Protein AF-A0A968LBY6-F1 (afdb_monomer)

Secondary structure (DSSP, 8-state):
-B--EEEEE-SSEEEEEEEEE-TTHHHHTSTT-TT-GGGEEEEEEEEEEEETTEEEEEEEEES---TTSHHHHEEEEEEEEEEETTEEEEEEEEEEEEEEETTTEEEEEEEEEEEEEE---EE-TTS-EEEEEEEEEEEEEEE-S-GGGS-SS-S--EEEEEEEEEEEEEEE---S--PPPPPPPTTS-----------------------PPPP-------------------------------

Foldseek 3Di:
DKDKDFPDDDPFKTKIKIKAFAPVCCVPPDVNDRPAQLRIKMKMWIWGDPDPFKIKIKIWIFNGRPPVPSLVRIWMKIWMWGCDPQKIKIKMKIAQDWDQDVVPGTDRFRIKIKIKIWHDFDDDPPPQKTKIKMKMKMKTKHADPDPVQDDPDDDGRIHIDMAIFMFMDIDHDDDPDDDDPDPDDPPDPDPPPPPPDPDPDDPPPPPPPDDDDDDDDDDDDDDDDDDDDDDDDDDDPGPRPDDPDD

Sequence (246 aa):
MERTFQVVNTRRVRLRLTPQYFLQQSFDENGGDPFDSSLYGLRSQFSATLSPRTSLTAFANFNNLSFGNLDEELRASVRLRQVIGTHLLSTEYSFRDRLFNGSLGFQTVQQSVGAVLTSPVIPLGRTGINLTYQAGINSINAETDRLDLLDTIREDNDVTLTRFQASASLSRAFWLWRGKPLPPPPELGIAVHANTSSAIPTVLRRTHRCHQPVQQRRESKYTNCLCRHSRAGGSFLQALFGLHRL

Solvent-accessible surface area (backbone atoms only — not comparable to full-atom values): 15178 Å² total; per-residue (Å²): 92,75,57,79,42,71,82,38,81,54,99,44,42,35,32,35,42,27,50,33,40,45,71,70,51,36,76,75,73,58,90,57,52,90,79,48,42,64,41,31,25,40,39,39,38,38,38,36,48,84,44,103,49,28,40,41,38,36,40,37,35,27,67,34,59,45,83,90,51,49,86,76,40,46,31,35,39,40,38,41,38,35,55,56,94,75,26,41,39,38,34,40,38,34,31,54,41,75,46,75,39,99,88,74,46,73,42,79,27,54,34,38,42,35,41,36,42,35,54,49,84,42,70,52,80,90,72,66,36,32,38,38,42,38,40,35,41,37,39,40,34,27,75,55,93,55,67,90,77,48,69,98,78,70,94,71,56,67,40,77,51,75,45,61,50,52,46,67,47,80,45,65,88,76,86,90,77,78,82,79,78,77,76,80,64,94,84,60,95,66,84,73,77,80,75,86,63,86,74,71,85,74,81,80,76,79,79,77,80,80,78,81,80,80,90,80,93,82,88,85,83,88,81,90,80,86,81,85,77,88,80,86,83,81,86,82,72,73,62,81,64,74,82,82,76,130

pLDDT: mean 72.19, std 25.09, range [23.98, 98.19]

Radius of gyration: 27.82 Å; Cα contacts (8 Å, |Δi|>4): 393; chains: 1; bounding box: 93×64×64 Å

Nearest PDB structures (foldseek):
  9etm-assembly1_B  TM=3.740E-01  e=1.071E+00  Drosophila melanogaster
  8ae1-assembly1_A  TM=3.185E-01  e=5.883E+00  Deinococcus radiodurans
  8agd-assembly1_C  TM=3.490E-01  e=7.280E+00  Deinococcus radiodurans R1 = ATCC 13939 = DSM 20539

Mean predicted aligned error: 16.42 Å

Structure (mmCIF, N/CA/C/O backbone):
data_AF-A0A968LBY6-F1
#
_entry.id   AF-A0A968LBY6-F1
#
loop_
_atom_site.group_PDB
_atom_site.id
_atom_site.type_symbol
_atom_site.label_atom_id
_atom_site.label_alt_id
_atom_site.label_comp_id
_atom_site.label_asym_id
_atom_site.label_entity_id
_atom_site.label_seq_id
_atom_site.pdbx_PDB_ins_code
_atom_site.Cartn_x
_atom_site.Cartn_y
_atom_site.Cartn_z
_atom_site.occupancy
_atom_site.B_iso_or_equiv
_atom_site.auth_seq_id
_atom_site.auth_comp_id
_atom_site.auth_asym_id
_atom_site.auth_atom_id
_atom_site.pdbx_PDB_model_num
ATOM 1 N N . MET A 1 1 ? 1.483 3.471 -27.350 1.00 71.00 1 MET A N 1
ATOM 2 C CA . MET A 1 1 ? 0.375 2.481 -27.389 1.00 71.00 1 MET A CA 1
ATOM 3 C C . MET A 1 1 ? 0.607 1.434 -26.313 1.00 71.00 1 MET A C 1
ATOM 5 O O . MET A 1 1 ? 1.761 1.180 -25.998 1.00 71.00 1 MET A O 1
ATOM 9 N N . GLU A 1 2 ? -0.447 0.843 -25.746 1.00 79.31 2 GLU A N 1
ATOM 10 C CA . GLU A 1 2 ? -0.325 -0.173 -24.690 1.00 79.31 2 GLU A CA 1
ATOM 11 C C . GLU A 1 2 ? -1.324 -1.310 -24.914 1.00 79.31 2 GLU A C 1
ATOM 13 O O . GLU A 1 2 ? -2.478 -1.063 -25.272 1.00 79.31 2 GLU A O 1
ATOM 18 N N . ARG A 1 3 ? -0.911 -2.555 -24.657 1.00 84.31 3 ARG A N 1
ATOM 19 C CA . ARG A 1 3 ? -1.821 -3.709 -24.606 1.00 84.31 3 ARG A CA 1
ATOM 20 C C . ARG A 1 3 ? -1.511 -4.554 -23.383 1.00 84.31 3 ARG A C 1
ATOM 22 O O . ARG A 1 3 ? -0.394 -5.025 -23.220 1.00 84.31 3 ARG A O 1
ATOM 29 N N . THR A 1 4 ? -2.502 -4.776 -22.526 1.00 85.50 4 THR A N 1
ATOM 30 C CA . THR A 1 4 ? -2.330 -5.623 -21.340 1.00 85.50 4 THR A CA 1
ATOM 31 C C . THR A 1 4 ? -2.605 -7.088 -21.665 1.00 85.50 4 THR A C 1
ATOM 33 O O . THR A 1 4 ? -3.685 -7.446 -22.133 1.00 85.50 4 THR A O 1
ATOM 36 N N . PHE A 1 5 ? -1.651 -7.946 -21.330 1.00 85.56 5 PHE A N 1
ATOM 37 C CA . PHE A 1 5 ? -1.720 -9.398 -21.401 1.00 85.56 5 PHE A CA 1
ATOM 38 C C . PHE A 1 5 ? -1.897 -9.977 -19.997 1.00 85.56 5 PHE A C 1
ATOM 40 O O . PHE A 1 5 ? -1.191 -9.605 -19.059 1.00 85.56 5 PHE A O 1
ATOM 47 N N . GLN A 1 6 ? -2.845 -10.898 -19.837 1.00 85.94 6 GLN A N 1
ATOM 48 C CA . GLN A 1 6 ? -3.011 -11.666 -18.603 1.00 85.94 6 GLN A CA 1
ATOM 49 C C . GLN A 1 6 ? -2.278 -12.995 -18.766 1.00 85.94 6 GLN A C 1
ATOM 51 O O . GLN A 1 6 ? -2.846 -13.949 -19.284 1.00 85.94 6 GLN A O 1
ATOM 56 N N . VAL A 1 7 ? -1.008 -13.038 -18.363 1.00 86.00 7 VAL A N 1
ATOM 57 C CA . VAL A 1 7 ? -0.160 -14.232 -18.525 1.00 86.00 7 VAL A CA 1
ATOM 58 C C . VAL A 1 7 ? -0.622 -15.349 -17.595 1.00 86.00 7 VAL A C 1
ATOM 60 O O . VAL A 1 7 ? -0.723 -16.503 -17.994 1.00 86.00 7 VAL A O 1
ATOM 63 N N . VAL A 1 8 ? -0.956 -14.990 -16.353 1.00 88.31 8 VAL A N 1
ATOM 64 C CA . VAL A 1 8 ? -1.517 -15.914 -15.366 1.00 88.31 8 VAL A CA 1
ATOM 65 C C . VAL A 1 8 ? -2.802 -15.311 -14.831 1.00 88.31 8 VAL A C 1
ATOM 67 O O . VAL A 1 8 ? -2.818 -14.168 -14.371 1.00 88.31 8 VAL A O 1
ATOM 70 N N . ASN A 1 9 ? -3.887 -16.077 -14.861 1.00 90.19 9 ASN A N 1
ATOM 71 C CA . ASN A 1 9 ? -5.162 -15.662 -14.289 1.00 90.19 9 ASN A CA 1
ATOM 72 C C . ASN A 1 9 ? -5.859 -16.852 -13.628 1.00 90.19 9 ASN A C 1
ATOM 74 O O . ASN A 1 9 ? -6.707 -17.516 -14.216 1.00 90.19 9 ASN A O 1
ATOM 78 N N . THR A 1 10 ? -5.475 -17.123 -12.387 1.00 91.56 10 THR A N 1
ATOM 79 C CA . THR A 1 10 ? -6.114 -18.130 -11.533 1.00 91.56 10 THR A CA 1
ATOM 80 C C . THR A 1 10 ? -6.877 -17.443 -10.398 1.00 91.56 10 THR A C 1
ATOM 82 O O . THR A 1 10 ? -6.774 -16.232 -10.200 1.00 91.56 10 THR A O 1
ATOM 85 N N . ARG A 1 11 ? -7.636 -18.210 -9.603 1.00 88.31 11 ARG A N 1
ATOM 86 C CA . ARG A 1 11 ? -8.356 -17.664 -8.435 1.00 88.31 11 ARG A CA 1
ATOM 87 C C . ARG A 1 11 ? -7.426 -17.072 -7.371 1.00 88.31 11 ARG A C 1
ATOM 89 O O . ARG A 1 11 ? -7.847 -16.176 -6.652 1.00 88.31 11 ARG A O 1
ATOM 96 N N . ARG A 1 12 ? -6.201 -17.593 -7.243 1.00 93.12 12 ARG A N 1
ATOM 97 C CA . ARG A 1 12 ? -5.242 -17.172 -6.209 1.00 93.12 12 ARG A CA 1
ATOM 98 C C . ARG A 1 12 ? -4.112 -16.315 -6.747 1.00 93.12 12 ARG A C 1
ATOM 100 O O . ARG A 1 12 ? -3.599 -15.516 -5.987 1.00 93.12 12 ARG A O 1
ATOM 107 N N . VAL A 1 13 ? -3.712 -16.472 -8.004 1.00 96.00 13 VAL A N 1
ATOM 108 C CA . VAL A 1 13 ? -2.557 -15.774 -8.583 1.00 96.00 13 VAL A CA 1
ATOM 109 C C . VAL A 1 13 ? -2.950 -15.126 -9.898 1.00 96.00 13 VAL A C 1
ATOM 111 O O . VAL A 1 13 ? -3.540 -15.773 -10.767 1.00 96.00 13 VAL A O 1
ATOM 114 N N . ARG A 1 14 ? -2.584 -13.857 -10.054 1.00 95.94 14 ARG A N 1
ATOM 115 C CA . ARG A 1 14 ? -2.783 -13.075 -11.266 1.00 95.94 14 ARG A CA 1
ATOM 116 C C . ARG A 1 14 ? -1.499 -12.340 -11.628 1.00 95.94 14 ARG A C 1
ATOM 118 O O . ARG A 1 14 ? -0.957 -11.612 -10.804 1.00 95.94 14 ARG A O 1
ATOM 125 N N . LEU A 1 15 ? -1.067 -12.491 -12.874 1.00 95.50 15 LEU A N 1
ATOM 126 C CA . LEU A 1 15 ? 0.050 -11.764 -13.466 1.00 95.50 15 LEU A CA 1
ATOM 127 C C . LEU A 1 15 ? -0.433 -11.052 -14.727 1.00 95.50 15 LEU A C 1
ATOM 129 O O . LEU A 1 15 ? -1.009 -11.671 -15.626 1.00 95.50 15 LEU A O 1
ATOM 133 N N . ARG A 1 16 ? -0.197 -9.745 -14.784 1.00 94.75 16 ARG A N 1
ATOM 134 C CA . ARG A 1 16 ? -0.500 -8.885 -15.925 1.00 94.75 16 ARG A CA 1
ATOM 135 C C . ARG A 1 16 ? 0.778 -8.236 -16.415 1.00 94.75 16 ARG A C 1
ATOM 137 O O . ARG A 1 16 ? 1.491 -7.639 -15.617 1.00 94.75 16 ARG A O 1
ATOM 144 N N . LEU A 1 17 ? 1.022 -8.313 -17.714 1.00 93.69 17 LEU A N 1
ATOM 145 C CA . LEU A 1 17 ? 2.118 -7.627 -18.385 1.00 93.69 17 LEU A CA 1
ATOM 146 C C . LEU A 1 17 ? 1.527 -6.657 -19.394 1.00 93.69 17 LEU A C 1
ATOM 148 O O . LEU A 1 17 ? 0.625 -7.014 -20.141 1.00 93.69 17 LEU A O 1
ATOM 152 N N . THR A 1 18 ? 1.993 -5.421 -19.400 1.00 93.50 18 THR A N 1
ATOM 153 C CA . THR A 1 18 ? 1.547 -4.381 -20.325 1.00 93.50 18 THR A CA 1
ATOM 154 C C . THR A 1 18 ? 2.779 -3.755 -20.956 1.00 93.50 18 THR A C 1
ATOM 156 O O . THR A 1 18 ? 3.361 -2.853 -20.355 1.00 93.50 18 THR A O 1
ATOM 159 N N . PRO A 1 19 ? 3.207 -4.244 -22.128 1.00 90.00 19 PRO A N 1
ATOM 160 C CA . PRO A 1 19 ? 4.183 -3.548 -22.946 1.00 90.00 19 PRO A CA 1
ATOM 161 C C . PRO A 1 19 ? 3.652 -2.169 -23.340 1.00 90.00 19 PRO A C 1
ATOM 163 O O . PRO A 1 19 ? 2.457 -2.008 -23.625 1.00 90.00 19 PRO A O 1
ATOM 166 N N . GLN A 1 20 ? 4.546 -1.192 -23.346 1.00 87.25 20 GLN A N 1
ATOM 167 C CA . GLN A 1 20 ? 4.288 0.196 -23.695 1.00 87.25 20 GLN A CA 1
ATOM 168 C C . GLN A 1 20 ? 5.245 0.601 -24.816 1.00 87.25 20 GLN A C 1
ATOM 170 O O . GLN A 1 20 ? 6.391 0.164 -24.843 1.00 87.25 20 GLN A O 1
ATOM 175 N N . TYR A 1 21 ? 4.761 1.422 -25.742 1.00 84.25 21 TYR A N 1
ATOM 176 C CA . TYR A 1 21 ? 5.578 2.014 -26.802 1.00 84.25 21 TYR A CA 1
ATOM 177 C C . TYR A 1 21 ? 5.371 3.529 -26.832 1.00 84.25 21 TYR A C 1
ATOM 179 O O . TYR A 1 21 ? 4.222 3.990 -26.971 1.00 84.25 21 TYR A O 1
ATOM 187 N N . PHE A 1 22 ? 6.461 4.282 -26.690 1.00 81.06 22 PHE A N 1
ATOM 188 C CA . PHE A 1 22 ? 6.478 5.737 -26.548 1.00 81.06 22 PHE A CA 1
ATOM 189 C C . PHE A 1 22 ? 6.668 6.429 -27.905 1.00 81.06 22 PHE A C 1
ATOM 191 O O . PHE A 1 22 ? 7.748 6.878 -28.265 1.00 81.06 22 PHE A O 1
ATOM 198 N N . LEU A 1 23 ? 5.566 6.566 -28.651 1.00 73.31 23 LEU A N 1
ATOM 199 C CA . LEU A 1 23 ? 5.545 7.211 -29.976 1.00 73.31 23 LEU A CA 1
ATOM 200 C C . LEU A 1 23 ? 6.079 8.651 -29.986 1.00 73.31 23 LEU A C 1
ATOM 202 O O . LEU A 1 23 ? 6.543 9.112 -31.015 1.00 73.31 23 LEU A O 1
ATOM 206 N N . GLN A 1 24 ? 5.963 9.388 -28.883 1.00 66.75 24 GLN A N 1
ATOM 207 C CA . GLN A 1 24 ? 6.387 10.789 -28.844 1.00 66.75 24 GLN A CA 1
ATOM 208 C C . GLN A 1 24 ? 7.918 10.918 -28.797 1.00 66.75 24 GLN A C 1
ATOM 210 O O . GLN A 1 24 ? 8.476 11.779 -29.462 1.00 66.75 24 GLN A O 1
ATOM 215 N N . GLN A 1 25 ? 8.601 10.002 -28.105 1.00 63.31 25 GLN A N 1
ATOM 216 C CA . GLN A 1 25 ? 10.066 9.984 -28.020 1.00 63.31 25 GLN A CA 1
ATOM 217 C C . GLN A 1 25 ? 10.729 9.549 -29.336 1.00 63.31 25 GLN A C 1
ATOM 219 O O . GLN A 1 25 ? 11.838 9.983 -29.637 1.00 63.31 25 GLN A O 1
ATOM 224 N N . SER A 1 26 ? 10.038 8.757 -30.169 1.00 59.81 26 SER A N 1
ATOM 225 C CA . SER A 1 26 ? 10.595 8.285 -31.445 1.00 59.81 26 SER A CA 1
ATOM 226 C C . SER A 1 26 ? 10.786 9.387 -32.489 1.00 59.81 26 SER A C 1
ATOM 228 O O . SER A 1 26 ? 11.560 9.196 -33.422 1.00 59.81 26 SER A O 1
ATOM 230 N N . PHE A 1 27 ? 10.086 10.520 -32.361 1.00 64.31 27 PHE A N 1
ATOM 231 C CA . PHE A 1 27 ? 10.207 11.641 -33.302 1.00 64.31 27 PHE A CA 1
ATOM 232 C C . PHE A 1 27 ? 11.165 12.739 -32.821 1.00 64.31 27 PHE A C 1
ATOM 234 O O . PHE A 1 27 ? 11.739 13.422 -33.666 1.00 64.31 27 PHE A O 1
ATOM 241 N N . ASP A 1 28 ? 11.362 12.877 -31.505 1.00 62.25 28 ASP A N 1
ATOM 242 C CA . ASP A 1 28 ? 12.061 14.027 -30.920 1.00 62.25 28 ASP A CA 1
ATOM 243 C C . ASP A 1 28 ? 13.506 13.721 -30.456 1.00 62.25 28 ASP A C 1
ATOM 245 O O . ASP A 1 28 ? 14.351 14.610 -30.544 1.00 62.25 28 ASP A O 1
ATOM 249 N N . GLU A 1 29 ? 13.830 12.499 -29.992 1.00 59.22 29 GLU A N 1
ATOM 250 C CA . GLU A 1 29 ? 15.082 12.252 -29.234 1.00 59.22 29 GLU A CA 1
ATOM 251 C C . GLU A 1 29 ? 16.091 11.282 -29.898 1.00 59.22 29 GLU A C 1
ATOM 253 O O . GLU A 1 29 ? 17.293 11.476 -29.737 1.00 59.22 29 GLU A O 1
ATOM 258 N N . ASN A 1 30 ? 15.657 10.310 -30.720 1.00 57.38 30 ASN A N 1
ATOM 259 C CA . ASN A 1 30 ? 16.528 9.208 -31.202 1.00 57.38 30 ASN A CA 1
ATOM 260 C C . ASN A 1 30 ? 16.720 9.132 -32.730 1.00 57.38 30 ASN A C 1
ATOM 262 O O . ASN A 1 30 ? 16.944 8.060 -33.292 1.00 57.38 30 ASN A O 1
ATOM 266 N N . GLY A 1 31 ? 16.576 10.249 -33.446 1.00 59.91 31 GLY A N 1
ATOM 267 C CA . GLY A 1 31 ? 16.831 10.290 -34.895 1.00 59.91 31 GLY A CA 1
ATOM 268 C C . GLY A 1 31 ? 15.902 9.411 -35.750 1.00 59.91 31 GLY A C 1
ATOM 269 O O . GLY A 1 31 ? 16.186 9.195 -36.927 1.00 59.91 31 GLY A O 1
ATOM 270 N N . GLY A 1 32 ? 14.792 8.924 -35.183 1.00 62.91 32 GLY A N 1
ATOM 271 C CA . GLY A 1 32 ? 13.784 8.138 -35.891 1.00 62.91 32 GLY A CA 1
ATOM 272 C C . GLY A 1 32 ? 14.028 6.628 -35.956 1.00 62.91 32 GLY A C 1
ATOM 273 O O . GLY A 1 32 ? 13.350 5.982 -36.751 1.00 62.91 32 GLY A O 1
ATOM 274 N N . ASP A 1 33 ? 14.944 6.050 -35.164 1.00 70.50 33 ASP A N 1
ATOM 275 C CA . ASP A 1 33 ? 15.102 4.587 -35.091 1.00 70.50 33 ASP A CA 1
ATOM 276 C C . ASP A 1 33 ? 13.934 3.942 -34.310 1.00 70.50 33 ASP A C 1
ATOM 278 O O . ASP A 1 33 ? 13.824 4.134 -33.097 1.00 70.50 33 ASP A O 1
ATOM 282 N N . PRO A 1 34 ? 13.044 3.162 -34.958 1.00 68.44 34 PRO A N 1
ATOM 283 C CA . PRO A 1 34 ? 11.911 2.524 -34.287 1.00 68.44 34 PRO A CA 1
ATOM 284 C C . PRO A 1 34 ? 12.308 1.318 -33.414 1.00 68.44 34 PRO A C 1
ATOM 286 O O . PRO A 1 34 ? 11.451 0.754 -32.722 1.00 68.44 34 PRO A O 1
ATOM 289 N N . PHE A 1 35 ? 13.568 0.876 -33.456 1.00 74.38 35 PHE A N 1
ATOM 290 C CA . PHE A 1 35 ? 14.063 -0.283 -32.706 1.00 74.38 35 PHE A CA 1
ATOM 291 C C . PHE A 1 35 ? 14.857 0.083 -31.452 1.00 74.38 35 PHE A C 1
ATOM 293 O O . PHE A 1 35 ? 15.296 -0.817 -30.735 1.00 74.38 35 PHE A O 1
ATOM 300 N N . ASP A 1 36 ? 14.992 1.372 -31.148 1.00 77.06 36 ASP A N 1
ATOM 301 C CA . ASP A 1 36 ? 15.660 1.828 -29.936 1.00 77.06 36 ASP A CA 1
ATOM 302 C C . ASP A 1 36 ? 14.928 1.317 -28.678 1.00 77.06 36 ASP A C 1
ATOM 304 O O . ASP A 1 36 ? 13.717 1.496 -28.511 1.00 77.06 36 ASP A O 1
ATOM 308 N N . SER A 1 37 ? 15.668 0.659 -27.780 1.00 76.38 37 SER A N 1
ATOM 309 C CA . SER A 1 37 ? 15.147 0.077 -26.538 1.00 76.38 37 SER A CA 1
ATOM 310 C C . SER A 1 37 ? 14.582 1.126 -25.577 1.00 76.38 37 SER A C 1
ATOM 312 O O . SER A 1 37 ? 13.729 0.797 -24.745 1.00 76.38 37 SER A O 1
ATOM 314 N N . SER A 1 38 ? 14.998 2.387 -25.715 1.00 76.00 38 SER A N 1
ATOM 315 C CA . SER A 1 38 ? 14.468 3.510 -24.944 1.00 76.00 38 SER A CA 1
ATOM 316 C C . SER A 1 38 ? 13.000 3.822 -25.260 1.00 76.00 38 SER A C 1
ATOM 318 O O . SER A 1 38 ? 12.286 4.348 -24.410 1.00 76.00 38 SER A O 1
ATOM 320 N N . LEU A 1 39 ? 12.509 3.415 -26.439 1.00 78.75 39 LEU A N 1
ATOM 321 C CA . LEU A 1 39 ? 11.125 3.623 -26.883 1.00 78.75 39 LEU A CA 1
ATOM 322 C C . LEU A 1 39 ? 10.137 2.600 -26.311 1.00 78.75 39 LEU A C 1
ATOM 324 O O . LEU A 1 39 ? 8.918 2.753 -26.469 1.00 78.75 39 LEU A O 1
ATOM 328 N N . TYR A 1 40 ? 10.639 1.551 -25.660 1.00 85.44 40 TYR A N 1
ATOM 329 C CA . TYR A 1 40 ? 9.836 0.461 -25.123 1.00 85.44 40 TYR A CA 1
ATOM 330 C C . TYR A 1 40 ? 9.800 0.513 -23.600 1.00 85.44 40 TYR A C 1
ATOM 332 O O . TYR A 1 40 ? 10.829 0.551 -22.937 1.00 85.44 40 TYR A O 1
ATOM 340 N N . GLY A 1 41 ? 8.597 0.442 -23.041 1.00 88.00 41 GLY A N 1
ATOM 341 C CA . GLY A 1 41 ? 8.362 0.303 -21.608 1.00 88.00 41 GLY A CA 1
ATOM 342 C C . GLY A 1 41 ? 7.650 -1.002 -21.276 1.00 88.00 41 GLY A C 1
ATOM 343 O O . GLY A 1 41 ? 7.036 -1.652 -22.130 1.00 88.00 41 GLY A O 1
ATOM 344 N N . LEU A 1 42 ? 7.683 -1.387 -20.005 1.00 90.56 42 LEU A N 1
ATOM 345 C CA . LEU A 1 42 ? 6.978 -2.566 -19.517 1.00 90.56 42 LEU A CA 1
ATOM 346 C C . LEU A 1 42 ? 6.384 -2.310 -18.139 1.00 90.56 42 LEU A C 1
ATOM 348 O O . LEU A 1 42 ? 7.098 -2.142 -17.155 1.00 90.56 42 LEU A O 1
ATOM 352 N N . ARG A 1 43 ? 5.059 -2.418 -18.039 1.00 92.56 43 ARG A N 1
ATOM 353 C CA . ARG A 1 43 ? 4.357 -2.443 -16.755 1.00 92.56 43 ARG A CA 1
ATOM 354 C C . ARG A 1 43 ? 3.928 -3.858 -16.407 1.00 92.56 43 ARG A C 1
ATOM 356 O O . ARG A 1 43 ? 3.123 -4.468 -17.110 1.00 92.56 43 ARG A O 1
ATOM 363 N N . SER A 1 44 ? 4.404 -4.360 -15.280 1.00 94.25 44 SER A N 1
ATOM 364 C CA . SER A 1 44 ? 4.000 -5.635 -14.704 1.00 94.25 44 SER A CA 1
ATOM 365 C C . SER A 1 44 ? 3.201 -5.425 -13.419 1.00 94.25 44 SER A C 1
ATOM 367 O O . SER A 1 44 ? 3.478 -4.540 -12.608 1.00 94.25 44 SER A O 1
ATOM 369 N N . GLN A 1 45 ? 2.173 -6.244 -13.241 1.00 96.38 45 GLN A N 1
ATOM 370 C CA . GLN A 1 45 ? 1.394 -6.310 -12.015 1.00 96.38 45 GLN A CA 1
ATOM 371 C C . GLN A 1 45 ? 1.213 -7.770 -11.626 1.00 96.38 45 GLN A C 1
ATOM 373 O O . GLN A 1 45 ? 0.651 -8.565 -12.382 1.00 96.38 45 GLN A O 1
ATOM 378 N N . PHE A 1 46 ? 1.618 -8.093 -10.408 1.00 97.31 46 PHE A N 1
ATOM 379 C CA . PHE A 1 46 ? 1.455 -9.395 -9.793 1.00 97.31 46 PHE A CA 1
ATOM 380 C C . PHE A 1 46 ? 0.530 -9.285 -8.581 1.00 97.31 46 PHE A C 1
ATOM 382 O O . PHE A 1 46 ? 0.576 -8.331 -7.806 1.00 97.31 46 PHE A O 1
ATOM 389 N N . SER A 1 47 ? -0.366 -10.246 -8.408 1.00 96.88 47 SER A N 1
ATOM 390 C CA . SER A 1 47 ? -1.262 -10.313 -7.255 1.00 96.88 47 SER A CA 1
ATOM 391 C C . SER A 1 47 ? -1.456 -11.762 -6.852 1.00 96.88 47 SER A C 1
ATOM 393 O O . SER A 1 47 ? -1.790 -12.596 -7.692 1.00 96.88 47 SER A O 1
ATOM 395 N N . ALA A 1 48 ? -1.270 -12.059 -5.570 1.00 97.38 48 ALA A N 1
ATOM 396 C CA . ALA A 1 48 ? -1.390 -13.399 -5.027 1.00 97.38 48 ALA A CA 1
ATOM 397 C C . ALA A 1 48 ? -2.157 -13.409 -3.698 1.00 97.38 48 ALA A C 1
ATOM 399 O O . ALA A 1 48 ? -1.864 -12.644 -2.784 1.00 97.38 48 ALA A O 1
ATOM 400 N N . THR A 1 49 ? -3.113 -14.319 -3.558 1.00 97.12 49 THR A N 1
ATOM 401 C CA . THR A 1 49 ? -3.746 -14.691 -2.291 1.00 97.12 49 THR A CA 1
ATOM 402 C C . THR A 1 49 ? -3.048 -15.944 -1.776 1.00 97.12 49 THR A C 1
ATOM 404 O O . THR A 1 49 ? -3.386 -17.062 -2.169 1.00 97.12 49 THR A O 1
ATOM 407 N N . LEU A 1 50 ? -2.040 -15.742 -0.925 1.00 95.62 50 LEU A N 1
ATOM 408 C CA . LEU A 1 50 ? -1.212 -16.811 -0.358 1.00 95.62 50 LEU A CA 1
ATOM 409 C C . LEU A 1 50 ? -2.012 -17.658 0.643 1.00 95.62 50 LEU A C 1
ATOM 411 O O . LEU A 1 50 ? -1.856 -18.873 0.710 1.00 95.62 50 LEU A O 1
ATOM 415 N N . SER A 1 51 ? -2.915 -17.016 1.391 1.00 95.12 51 SER A N 1
ATOM 416 C CA . SER A 1 51 ? -3.859 -17.660 2.308 1.00 95.12 51 SER A CA 1
ATOM 417 C C . SER A 1 51 ? -5.158 -16.840 2.387 1.00 95.12 51 SER A C 1
ATOM 419 O O . SER A 1 51 ? -5.169 -15.688 1.953 1.00 95.12 51 SER A O 1
ATOM 421 N N . PRO A 1 52 ? -6.250 -17.348 2.993 1.00 95.00 52 PRO A N 1
ATOM 422 C CA . PRO A 1 52 ? -7.456 -16.546 3.240 1.00 95.00 52 PRO A CA 1
ATOM 423 C C . PRO A 1 52 ? -7.209 -15.276 4.070 1.00 95.00 52 PRO A C 1
ATOM 425 O O . PRO A 1 52 ? -8.040 -14.375 4.082 1.00 95.00 52 PRO A O 1
ATOM 428 N N . ARG A 1 53 ? -6.076 -15.215 4.781 1.00 96.62 53 ARG A N 1
ATOM 429 C CA . ARG A 1 53 ? -5.670 -14.099 5.639 1.00 96.62 53 ARG A CA 1
ATOM 430 C C . ARG A 1 53 ? -4.483 -13.317 5.086 1.00 96.62 53 ARG A C 1
ATOM 432 O O . ARG A 1 53 ? -4.116 -12.327 5.705 1.00 96.62 53 ARG A O 1
ATOM 439 N N . THR A 1 54 ? -3.891 -13.732 3.964 1.00 97.69 54 THR A N 1
ATOM 440 C CA . THR A 1 54 ? -2.645 -13.156 3.444 1.00 97.69 54 THR A CA 1
ATOM 441 C C . THR A 1 54 ? -2.741 -12.897 1.947 1.00 97.69 54 THR A C 1
ATOM 443 O O . THR A 1 54 ? -2.936 -13.822 1.155 1.00 97.69 54 THR A O 1
ATOM 446 N N . SER A 1 55 ? -2.529 -11.647 1.551 1.00 97.69 55 SER A N 1
ATOM 447 C CA . SER A 1 55 ? -2.473 -11.225 0.153 1.00 97.69 55 SER A CA 1
ATOM 448 C C . SER A 1 55 ? -1.212 -10.422 -0.130 1.00 97.69 55 SER A C 1
ATOM 450 O O . SER A 1 55 ? -0.859 -9.537 0.645 1.00 97.69 55 SER A O 1
ATOM 452 N N . LEU A 1 56 ? -0.594 -10.684 -1.272 1.00 98.00 56 LEU A N 1
ATOM 453 C CA . LEU A 1 56 ? 0.571 -9.991 -1.799 1.00 98.00 56 LEU A CA 1
ATOM 454 C C . LEU A 1 56 ? 0.184 -9.312 -3.114 1.00 98.00 56 LEU A C 1
ATOM 456 O O . LEU A 1 56 ? -0.500 -9.898 -3.951 1.00 98.00 56 LEU A O 1
ATOM 460 N N . THR A 1 57 ? 0.602 -8.072 -3.309 1.00 97.50 57 THR A N 1
ATOM 461 C CA . THR A 1 57 ? 0.488 -7.358 -4.583 1.00 97.50 57 THR A CA 1
ATOM 462 C C . THR A 1 57 ? 1.830 -6.727 -4.889 1.00 97.50 57 THR A C 1
ATOM 464 O O . THR A 1 57 ? 2.409 -6.099 -4.014 1.00 97.50 57 THR A O 1
ATOM 467 N N . ALA A 1 58 ? 2.315 -6.887 -6.110 1.00 96.62 58 ALA A N 1
ATOM 468 C CA . ALA A 1 58 ? 3.533 -6.250 -6.571 1.00 96.62 58 ALA A CA 1
ATOM 469 C C . ALA A 1 58 ? 3.289 -5.556 -7.910 1.00 96.62 58 ALA A C 1
ATOM 471 O O . ALA A 1 58 ? 2.491 -6.014 -8.733 1.00 96.62 58 ALA A O 1
ATOM 472 N N . PHE A 1 59 ? 3.984 -4.451 -8.113 1.00 94.81 59 PHE A N 1
ATOM 473 C CA . PHE A 1 59 ? 4.000 -3.675 -9.335 1.00 94.81 59 PHE A CA 1
ATOM 474 C C . PHE A 1 59 ? 5.450 -3.397 -9.693 1.00 94.81 59 PHE A C 1
ATOM 476 O O . PHE A 1 59 ? 6.243 -3.058 -8.820 1.00 94.81 59 PHE A O 1
ATOM 483 N N . ALA A 1 60 ? 5.781 -3.509 -10.970 1.00 92.56 60 ALA A N 1
ATOM 484 C CA . ALA A 1 60 ? 7.036 -3.001 -11.500 1.00 92.56 60 ALA A CA 1
ATOM 485 C C . ALA A 1 60 ? 6.762 -2.313 -12.832 1.00 92.56 60 ALA A C 1
ATOM 487 O O . ALA A 1 60 ? 5.978 -2.807 -13.643 1.00 92.56 60 ALA A O 1
ATOM 488 N N . ASN A 1 61 ? 7.375 -1.161 -13.035 1.00 90.19 61 ASN A N 1
ATOM 489 C CA . ASN A 1 61 ? 7.229 -0.339 -14.215 1.00 90.19 61 ASN A CA 1
ATOM 490 C C . ASN A 1 61 ? 8.614 0.065 -14.706 1.00 90.19 61 ASN A C 1
ATOM 492 O O . ASN A 1 61 ? 9.310 0.818 -14.030 1.00 90.19 61 ASN A O 1
ATOM 496 N N . PHE A 1 62 ? 8.972 -0.440 -15.875 1.00 87.56 62 PHE A N 1
ATOM 497 C CA . PHE A 1 62 ? 10.176 -0.089 -16.605 1.00 87.56 62 PHE A CA 1
ATOM 498 C C . PHE A 1 62 ? 9.789 0.994 -17.606 1.00 87.56 62 PHE A C 1
ATOM 500 O O . PHE A 1 62 ? 8.989 0.733 -18.508 1.00 87.56 62 PHE A O 1
ATOM 507 N N . ASN A 1 63 ? 10.289 2.215 -17.410 1.00 81.06 63 ASN A N 1
ATOM 508 C CA . ASN A 1 63 ? 9.994 3.321 -18.329 1.00 81.06 63 ASN A CA 1
ATOM 509 C C . ASN A 1 63 ? 10.847 3.267 -19.602 1.00 81.06 63 ASN A C 1
ATOM 511 O O . ASN A 1 63 ? 10.522 3.960 -20.555 1.00 81.06 63 ASN A O 1
ATOM 515 N N . ASN A 1 64 ? 11.898 2.448 -19.616 1.00 77.25 64 ASN A N 1
ATOM 516 C CA . ASN A 1 64 ? 12.675 2.110 -20.796 1.00 77.25 64 ASN A CA 1
ATOM 517 C C . ASN A 1 64 ? 13.180 0.650 -20.657 1.00 77.25 64 ASN A C 1
ATOM 519 O O . ASN A 1 64 ? 13.130 0.091 -19.556 1.00 77.25 64 ASN A O 1
ATOM 523 N N . LEU A 1 65 ? 13.640 0.018 -21.742 1.00 70.31 65 LEU A N 1
ATOM 524 C CA . LEU A 1 65 ? 14.268 -1.315 -21.712 1.00 70.31 65 LEU A CA 1
ATOM 525 C C . LEU A 1 65 ? 15.771 -1.255 -22.035 1.00 70.31 65 LEU A C 1
ATOM 527 O O . LEU A 1 65 ? 16.326 -2.167 -22.654 1.00 70.31 65 LEU A O 1
ATOM 531 N N . SER A 1 66 ? 16.441 -0.183 -21.623 1.00 70.81 66 SER A N 1
ATOM 532 C CA . SER A 1 66 ? 17.890 -0.064 -21.715 1.00 70.81 66 SER A CA 1
ATOM 533 C C . SER A 1 66 ? 18.537 -0.830 -20.562 1.00 70.81 66 SER A C 1
ATOM 535 O O . SER A 1 66 ? 18.634 -0.358 -19.435 1.00 70.81 66 SER A O 1
ATOM 537 N N . PHE A 1 67 ? 19.004 -2.051 -20.833 1.00 63.91 67 PHE A N 1
ATOM 538 C CA . PHE A 1 67 ? 19.592 -2.921 -19.805 1.00 63.91 67 PHE A CA 1
ATOM 539 C C . PHE A 1 67 ? 20.897 -2.382 -19.179 1.00 63.91 67 PHE A C 1
ATOM 541 O O . PHE A 1 67 ? 21.409 -2.994 -18.246 1.00 63.91 67 PHE A O 1
ATOM 548 N N . GLY A 1 68 ? 21.432 -1.259 -19.678 1.00 61.84 68 GLY A N 1
ATOM 549 C CA . GLY A 1 68 ? 22.614 -0.591 -19.129 1.00 61.84 68 GLY A CA 1
ATOM 550 C C . GLY A 1 68 ? 22.348 0.235 -17.866 1.00 61.84 68 GLY A C 1
ATOM 551 O O . GLY A 1 68 ? 23.258 0.345 -17.054 1.00 61.84 68 GLY A O 1
ATOM 552 N N . ASN A 1 69 ? 21.121 0.745 -17.673 1.00 60.22 69 ASN A N 1
ATOM 553 C CA . ASN A 1 69 ? 20.759 1.678 -16.590 1.00 60.22 69 ASN A CA 1
ATOM 554 C C . ASN A 1 69 ? 19.452 1.286 -15.869 1.00 60.22 69 ASN A C 1
ATOM 556 O O . ASN A 1 69 ? 18.747 2.142 -15.340 1.00 60.22 69 ASN A O 1
ATOM 560 N N . LEU A 1 70 ? 19.133 -0.014 -15.796 1.00 62.47 70 LEU A N 1
ATOM 561 C CA . LEU A 1 70 ? 17.865 -0.516 -15.230 1.00 62.47 70 LEU A CA 1
ATOM 562 C C . LEU A 1 70 ? 17.524 0.060 -13.851 1.00 62.47 70 LEU A C 1
ATOM 564 O O . LEU A 1 70 ? 16.347 0.253 -13.530 1.00 62.47 70 LEU A O 1
ATOM 568 N N . ASP A 1 71 ? 18.550 0.319 -13.045 1.00 59.59 71 ASP A N 1
ATOM 569 C CA . ASP A 1 71 ? 18.423 0.860 -11.696 1.00 59.59 71 ASP A CA 1
ATOM 570 C C . ASP A 1 71 ? 17.829 2.275 -11.700 1.00 59.59 71 ASP A C 1
ATOM 572 O O . ASP A 1 71 ? 17.204 2.683 -10.718 1.00 59.59 71 ASP A O 1
ATOM 576 N N . GLU A 1 72 ? 17.951 3.009 -12.810 1.00 64.31 72 GLU A N 1
ATOM 577 C CA . GLU A 1 72 ? 17.406 4.351 -12.972 1.00 64.31 72 GLU A CA 1
ATOM 578 C C . GLU A 1 72 ? 15.965 4.386 -13.480 1.00 64.31 72 GLU A C 1
ATOM 580 O O . GLU A 1 72 ? 15.187 5.276 -13.109 1.00 64.31 72 GLU A O 1
ATOM 585 N N . GLU A 1 73 ? 15.587 3.400 -14.289 1.00 77.69 73 GLU A N 1
ATOM 586 C CA . GLU A 1 73 ? 14.341 3.416 -15.058 1.00 77.69 73 GLU A CA 1
ATOM 587 C C . GLU A 1 73 ? 13.245 2.510 -14.479 1.00 77.69 73 GLU A C 1
ATOM 589 O O . GLU A 1 73 ? 12.075 2.612 -14.882 1.00 77.69 73 GLU A O 1
ATOM 594 N N . 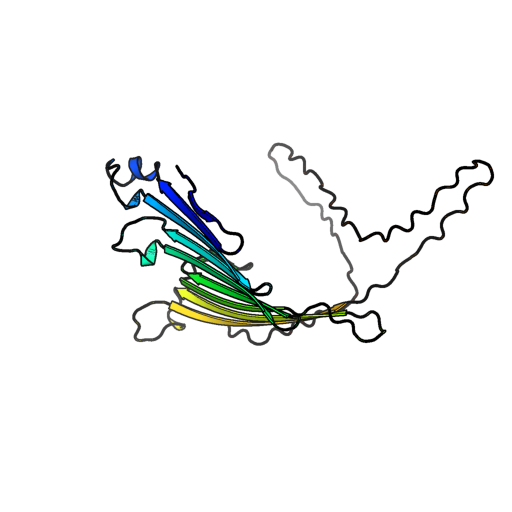LEU A 1 74 ? 13.602 1.669 -13.502 1.00 84.69 74 LEU A N 1
ATOM 595 C CA . LEU A 1 74 ? 12.694 0.809 -12.754 1.00 84.69 74 LEU A CA 1
ATOM 596 C C . LEU A 1 74 ? 12.007 1.568 -11.613 1.00 84.69 74 LEU A C 1
ATOM 598 O O . LEU A 1 74 ? 12.635 2.099 -10.701 1.00 84.69 74 LEU A O 1
ATOM 602 N N . ARG A 1 75 ? 10.674 1.519 -11.600 1.00 88.06 75 ARG A N 1
ATOM 603 C CA . ARG A 1 75 ? 9.860 1.821 -10.416 1.00 88.06 75 ARG A CA 1
ATOM 604 C C . ARG A 1 75 ? 9.144 0.571 -9.959 1.00 88.06 75 ARG A C 1
ATOM 606 O O . ARG A 1 75 ? 8.455 -0.059 -10.761 1.00 88.06 75 ARG A O 1
ATOM 613 N N . ALA A 1 76 ? 9.246 0.231 -8.683 1.00 91.06 76 ALA A N 1
ATOM 614 C CA . ALA A 1 76 ? 8.615 -0.969 -8.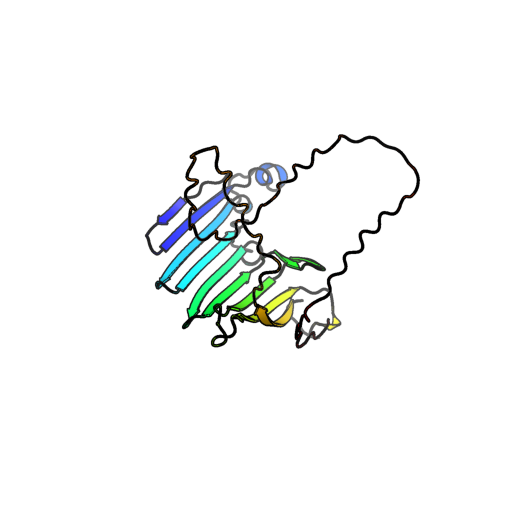151 1.00 91.06 76 ALA A CA 1
ATOM 615 C C . ALA A 1 76 ? 7.929 -0.708 -6.814 1.00 91.06 76 ALA A C 1
ATOM 617 O O . ALA A 1 76 ? 8.378 0.112 -6.019 1.00 91.06 76 ALA A O 1
ATOM 618 N N . SER A 1 77 ? 6.847 -1.433 -6.550 1.00 93.19 77 SER A N 1
ATOM 619 C CA . SER A 1 77 ? 6.222 -1.477 -5.233 1.00 93.19 77 SER A CA 1
ATOM 620 C C . SER A 1 77 ? 5.716 -2.873 -4.910 1.00 93.19 77 SER A C 1
ATOM 622 O O . SER A 1 77 ? 5.197 -3.592 -5.764 1.00 93.19 77 SER A O 1
ATOM 624 N N . VAL A 1 78 ? 5.867 -3.275 -3.656 1.00 96.12 78 VAL A N 1
ATOM 625 C CA . VAL A 1 78 ? 5.424 -4.557 -3.120 1.00 96.12 78 VAL A CA 1
ATOM 626 C C . VAL A 1 78 ? 4.631 -4.284 -1.858 1.00 96.12 78 VAL A C 1
ATOM 628 O O . VAL A 1 78 ? 5.110 -3.639 -0.934 1.00 96.12 78 VAL A O 1
ATOM 631 N N . ARG A 1 79 ? 3.409 -4.801 -1.801 1.00 97.06 79 ARG A N 1
ATOM 632 C CA . ARG A 1 79 ? 2.510 -4.664 -0.663 1.00 97.06 79 ARG A CA 1
ATOM 633 C C . ARG A 1 79 ? 2.044 -6.028 -0.195 1.00 97.06 79 ARG A C 1
ATOM 635 O O . ARG A 1 79 ? 1.405 -6.767 -0.945 1.00 97.06 79 ARG A O 1
ATOM 642 N N . LEU A 1 80 ? 2.293 -6.326 1.070 1.00 98.12 80 LEU A N 1
ATOM 643 C CA . LEU A 1 80 ? 1.810 -7.520 1.747 1.00 98.12 80 LEU A CA 1
ATOM 644 C C . LEU A 1 80 ? 0.778 -7.106 2.799 1.00 98.12 80 LEU A C 1
ATOM 646 O O . LEU A 1 80 ? 0.976 -6.179 3.578 1.00 98.12 80 LEU A O 1
ATOM 650 N N . ARG A 1 81 ? -0.360 -7.793 2.815 1.00 98.00 81 ARG A N 1
ATOM 651 C CA . ARG A 1 81 ? -1.400 -7.632 3.834 1.00 98.00 81 ARG A CA 1
ATOM 652 C C . ARG A 1 81 ? -1.658 -8.973 4.483 1.00 98.00 81 ARG A C 1
ATOM 654 O O . ARG A 1 81 ? -1.924 -9.945 3.778 1.00 98.00 81 ARG A O 1
ATOM 661 N N . GLN A 1 82 ? -1.607 -9.008 5.806 1.00 98.19 82 GLN A N 1
ATOM 662 C CA . GLN A 1 82 ? -1.791 -10.212 6.597 1.00 98.19 82 GLN A CA 1
ATOM 663 C C . GLN A 1 82 ? -2.677 -9.935 7.809 1.00 98.19 82 GLN A C 1
ATOM 665 O O . GLN A 1 82 ? -2.428 -9.007 8.572 1.00 98.19 82 GLN A O 1
ATOM 670 N N . VAL A 1 83 ? -3.688 -10.772 8.026 1.00 98.00 83 VAL A N 1
ATOM 671 C CA . VAL A 1 83 ? -4.466 -10.772 9.269 1.00 98.00 83 VAL A CA 1
ATOM 672 C C . VAL A 1 83 ? -3.773 -11.674 10.290 1.00 98.00 83 VAL A C 1
ATOM 674 O O . VAL A 1 83 ? -3.661 -12.885 10.078 1.00 98.00 83 VAL A O 1
ATOM 677 N N . ILE A 1 84 ? -3.319 -11.091 11.398 1.00 96.44 84 ILE A N 1
ATOM 678 C CA . ILE A 1 84 ? -2.658 -11.776 12.515 1.00 96.44 84 ILE A CA 1
ATOM 679 C C . ILE A 1 84 ? -3.607 -11.733 13.713 1.00 96.44 84 ILE A C 1
ATOM 681 O O . ILE A 1 84 ? -3.883 -10.667 14.260 1.00 96.44 84 ILE A O 1
ATOM 685 N N . GLY A 1 85 ? -4.155 -12.888 14.098 1.00 95.50 85 GLY A N 1
ATOM 686 C CA . GLY A 1 85 ? -5.246 -12.946 15.073 1.00 95.50 85 GLY A CA 1
ATOM 687 C C . GLY A 1 85 ? -6.469 -12.179 14.562 1.00 95.50 85 GLY A C 1
ATOM 688 O O . GLY A 1 85 ? -7.135 -12.631 13.630 1.00 95.50 85 GLY A O 1
ATOM 689 N N . THR A 1 86 ? -6.736 -11.016 15.154 1.00 95.38 86 THR A N 1
ATOM 690 C CA . THR A 1 86 ? -7.810 -10.091 14.750 1.00 95.38 86 THR A CA 1
ATOM 691 C C . THR A 1 86 ? -7.294 -8.788 14.135 1.00 95.38 86 THR A C 1
ATOM 693 O O . THR A 1 86 ? -8.090 -7.928 13.763 1.00 95.38 86 THR A O 1
ATOM 696 N N . HIS A 1 87 ? -5.976 -8.618 14.050 1.00 97.50 87 HIS A N 1
ATOM 697 C CA . HIS A 1 87 ? -5.321 -7.384 13.630 1.00 97.50 87 HIS A CA 1
ATOM 698 C C . HIS A 1 87 ? -4.881 -7.481 12.179 1.00 97.50 87 HIS A C 1
ATOM 700 O O . HIS A 1 87 ? -4.551 -8.560 11.690 1.00 97.50 87 HIS A O 1
ATOM 706 N N . LEU A 1 88 ? -4.849 -6.344 11.492 1.00 98.12 88 LEU A N 1
ATOM 707 C CA . LEU A 1 88 ? -4.352 -6.257 10.126 1.00 98.12 88 LEU A CA 1
ATOM 708 C C . LEU A 1 88 ? -2.933 -5.693 10.141 1.00 98.12 88 LEU A C 1
ATOM 710 O O . LEU A 1 88 ? -2.735 -4.541 10.514 1.00 98.12 88 LEU A O 1
ATOM 714 N N . LEU A 1 89 ? -1.967 -6.489 9.695 1.00 98.06 89 LEU A N 1
ATOM 715 C CA . LEU A 1 89 ? -0.625 -6.036 9.362 1.00 98.06 89 LEU A CA 1
ATOM 716 C C . LEU A 1 89 ? -0.570 -5.719 7.864 1.00 98.06 89 LEU A C 1
ATOM 718 O O . LEU A 1 89 ? -0.850 -6.577 7.028 1.00 98.06 89 LEU A O 1
ATOM 722 N N . SER A 1 90 ? -0.214 -4.487 7.523 1.00 97.88 90 SER A N 1
ATOM 723 C CA . SER A 1 90 ? 0.054 -4.053 6.152 1.00 97.88 90 SER A CA 1
ATOM 724 C C . SER A 1 90 ? 1.504 -3.619 6.048 1.00 97.88 90 SER A C 1
ATOM 726 O O . SER A 1 90 ? 1.900 -2.681 6.732 1.00 97.88 90 SER A O 1
ATOM 728 N N . THR A 1 91 ? 2.282 -4.277 5.199 1.00 97.31 91 THR A N 1
ATOM 729 C CA . THR A 1 91 ? 3.654 -3.883 4.889 1.00 97.31 91 THR A CA 1
ATOM 730 C C . THR A 1 91 ? 3.770 -3.465 3.432 1.00 97.31 91 THR A C 1
ATOM 732 O O . THR A 1 91 ? 3.070 -3.983 2.557 1.00 97.31 91 THR A O 1
ATOM 735 N N . GLU A 1 92 ? 4.622 -2.484 3.179 1.00 94.94 92 GLU A N 1
ATOM 736 C CA . GLU A 1 92 ? 4.839 -1.904 1.861 1.00 94.94 92 GLU A CA 1
ATOM 737 C C . GLU A 1 92 ? 6.321 -1.598 1.675 1.00 94.94 92 GLU A C 1
ATOM 739 O O . GLU A 1 92 ? 6.968 -1.082 2.581 1.00 94.94 92 GLU A O 1
ATOM 744 N N . TYR A 1 93 ? 6.844 -1.943 0.508 1.00 92.88 93 TYR A N 1
ATOM 745 C CA . TYR A 1 93 ? 8.173 -1.585 0.040 1.00 92.88 93 TYR A CA 1
ATOM 746 C C . TYR A 1 93 ? 8.023 -0.913 -1.319 1.00 92.88 93 TYR A C 1
ATOM 748 O O . TYR A 1 93 ? 7.322 -1.452 -2.175 1.00 92.88 93 TYR A O 1
ATOM 756 N N . SER A 1 94 ? 8.679 0.221 -1.529 1.00 90.50 94 SER A N 1
ATOM 757 C CA . SER A 1 94 ? 8.676 0.935 -2.805 1.00 90.50 94 SER A CA 1
ATOM 758 C C . SER A 1 94 ? 10.086 1.375 -3.173 1.00 90.50 94 SER A C 1
ATOM 760 O O . SER A 1 94 ? 10.832 1.839 -2.315 1.00 90.50 94 SER A O 1
ATOM 762 N N . PHE A 1 95 ? 10.416 1.26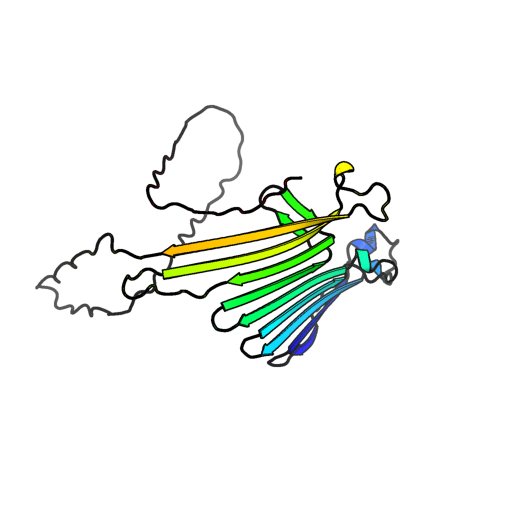9 -4.455 1.00 88.00 95 PHE A N 1
ATOM 763 C CA . PHE A 1 95 ? 11.683 1.670 -5.056 1.00 88.00 95 PHE A CA 1
ATOM 764 C C . PHE A 1 95 ? 11.424 2.733 -6.127 1.00 88.00 95 PHE A C 1
ATOM 766 O O . PHE A 1 95 ? 10.576 2.526 -7.006 1.00 88.00 95 PHE A O 1
ATOM 773 N N . ARG A 1 96 ? 12.135 3.864 -6.033 1.00 79.00 96 ARG A N 1
ATOM 774 C CA . ARG A 1 96 ? 12.047 5.036 -6.923 1.00 79.00 96 ARG A CA 1
ATOM 775 C C . ARG A 1 96 ? 10.616 5.525 -7.170 1.00 79.00 96 ARG A C 1
ATOM 777 O O . ARG A 1 96 ? 10.255 5.949 -8.272 1.00 79.00 96 ARG A O 1
ATOM 784 N N . ASP A 1 97 ? 9.785 5.460 -6.132 1.00 68.38 97 ASP A N 1
ATOM 785 C CA . ASP A 1 97 ? 8.397 5.914 -6.180 1.00 68.38 97 ASP A CA 1
ATOM 786 C C . ASP A 1 97 ? 8.269 7.351 -5.652 1.00 68.38 97 ASP A C 1
ATOM 788 O O . ASP A 1 97 ? 9.051 7.807 -4.812 1.00 68.38 97 ASP A O 1
ATOM 792 N N . ARG A 1 98 ? 7.283 8.098 -6.157 1.00 65.56 98 ARG A N 1
ATOM 793 C CA . ARG A 1 98 ? 7.035 9.473 -5.703 1.00 65.56 98 ARG A CA 1
ATOM 794 C C . ARG A 1 98 ? 6.138 9.438 -4.479 1.00 65.56 98 ARG A C 1
ATOM 796 O O . ARG A 1 98 ? 4.940 9.175 -4.584 1.00 65.56 98 ARG A O 1
ATOM 803 N N . LEU A 1 99 ? 6.693 9.775 -3.322 1.00 61.09 99 LEU A N 1
ATOM 804 C CA . LEU A 1 99 ? 5.922 9.900 -2.091 1.00 61.09 99 LEU A CA 1
ATOM 805 C C . LEU A 1 99 ? 5.407 11.332 -1.955 1.00 61.09 99 LEU A C 1
ATOM 807 O O . LEU A 1 99 ? 6.170 12.296 -1.997 1.00 61.09 99 LEU A O 1
ATOM 811 N N . PHE A 1 100 ? 4.090 11.477 -1.794 1.00 53.91 100 PHE A N 1
ATOM 812 C CA . PHE A 1 100 ? 3.492 12.765 -1.460 1.00 53.91 100 PHE A CA 1
ATOM 813 C C . PHE A 1 100 ? 3.586 12.999 0.045 1.00 53.91 100 PHE A C 1
ATOM 815 O O . PHE A 1 100 ? 2.966 12.295 0.845 1.00 53.91 100 PHE A O 1
ATOM 822 N N . ASN A 1 101 ? 4.335 14.022 0.428 1.00 58.00 101 ASN A N 1
ATOM 823 C CA . ASN A 1 101 ? 4.383 14.532 1.782 1.00 58.00 101 ASN A CA 1
ATOM 824 C C . ASN A 1 101 ? 3.491 15.781 1.867 1.00 58.00 101 ASN A C 1
ATOM 826 O O . ASN A 1 101 ? 3.749 16.777 1.198 1.00 58.00 101 ASN A O 1
ATOM 830 N N . GLY A 1 102 ? 2.447 15.746 2.702 1.00 50.31 102 GLY A N 1
ATOM 831 C CA . GLY A 1 102 ? 1.432 16.807 2.794 1.00 50.31 102 GLY A CA 1
ATOM 832 C C . GLY A 1 102 ? 1.956 18.217 3.100 1.00 50.31 102 GLY A C 1
ATOM 833 O O . GLY A 1 102 ? 1.234 19.178 2.855 1.00 50.31 102 GLY A O 1
ATOM 834 N N . SER A 1 103 ? 3.189 18.357 3.597 1.00 52.06 103 SER A N 1
ATOM 835 C CA . SER A 1 103 ? 3.847 19.653 3.817 1.00 52.06 103 SER A CA 1
ATOM 836 C C . SER A 1 103 ? 4.935 20.003 2.796 1.00 52.06 103 SER A C 1
ATOM 838 O O . SER A 1 103 ? 5.286 21.172 2.695 1.00 52.06 103 SER A O 1
ATOM 840 N N . LEU A 1 104 ? 5.490 19.022 2.072 1.00 56.62 104 LEU A N 1
ATOM 841 C CA . LEU A 1 104 ? 6.655 19.203 1.184 1.00 56.62 104 LEU A CA 1
ATOM 842 C C . LEU A 1 104 ? 6.371 18.856 -0.290 1.00 56.62 104 LEU A C 1
ATOM 844 O O . LEU A 1 104 ? 7.250 19.001 -1.131 1.00 56.62 104 LEU A O 1
ATOM 848 N N . GLY A 1 105 ? 5.154 18.421 -0.626 1.00 58.12 105 GLY A N 1
ATOM 849 C CA . GLY A 1 105 ? 4.798 18.011 -1.984 1.00 58.12 105 GLY A CA 1
ATOM 850 C C . GLY A 1 105 ? 5.323 16.618 -2.341 1.00 58.12 105 GLY A C 1
ATOM 851 O O . GLY A 1 105 ? 5.493 15.765 -1.470 1.00 58.12 105 GLY A O 1
ATOM 852 N N . PHE A 1 106 ? 5.523 16.355 -3.634 1.00 51.66 106 PHE A N 1
ATOM 853 C CA . PHE A 1 106 ? 6.094 15.089 -4.101 1.00 51.66 106 PHE A CA 1
ATOM 854 C C . PHE A 1 106 ? 7.613 15.102 -3.934 1.00 51.66 106 PHE A C 1
ATOM 856 O O . PHE A 1 106 ? 8.275 15.993 -4.458 1.00 51.66 106 PHE A O 1
ATOM 863 N N . GLN A 1 107 ? 8.153 14.094 -3.256 1.00 59.56 107 GLN A N 1
ATOM 864 C CA . GLN A 1 107 ? 9.590 13.841 -3.185 1.00 59.56 107 GLN A CA 1
ATOM 865 C C . GLN A 1 107 ? 9.897 12.542 -3.929 1.00 59.56 107 GLN A C 1
ATOM 867 O O . GLN A 1 107 ? 9.176 11.548 -3.782 1.00 59.56 107 GLN A O 1
ATOM 872 N N . THR A 1 108 ? 10.934 12.565 -4.767 1.00 60.47 108 THR A N 1
ATOM 873 C CA . THR A 1 108 ? 11.477 11.348 -5.376 1.00 60.47 108 THR A CA 1
ATOM 874 C C . THR A 1 108 ? 12.247 10.624 -4.290 1.00 60.47 108 THR A C 1
ATOM 876 O O . THR A 1 108 ? 13.232 11.144 -3.779 1.00 60.47 108 THR A O 1
ATOM 879 N N . VAL A 1 109 ? 11.751 9.464 -3.884 1.00 64.00 109 VAL A N 1
ATOM 880 C CA . VAL A 1 109 ? 12.372 8.671 -2.830 1.00 64.00 109 VAL A CA 1
ATOM 881 C C . VAL A 1 109 ? 13.060 7.486 -3.482 1.00 64.00 109 VAL A C 1
ATOM 883 O O . VAL A 1 109 ? 12.422 6.758 -4.243 1.00 64.00 109 VAL A O 1
ATOM 886 N N . GLN A 1 110 ? 14.341 7.298 -3.166 1.00 75.62 110 GLN A N 1
ATOM 887 C CA . GLN A 1 110 ? 15.158 6.180 -3.635 1.00 75.62 110 GLN A CA 1
ATOM 888 C C . GLN A 1 110 ? 14.491 4.866 -3.222 1.00 75.62 110 GLN A C 1
ATOM 890 O O . GLN A 1 110 ? 14.131 4.044 -4.065 1.00 75.62 110 GLN A O 1
ATOM 895 N N . GLN A 1 111 ? 14.236 4.704 -1.920 1.00 82.81 111 GLN A N 1
ATOM 896 C CA . GLN A 1 111 ? 13.596 3.518 -1.359 1.00 82.81 111 GLN A CA 1
ATOM 897 C C . GLN A 1 111 ? 12.730 3.869 -0.147 1.00 82.81 111 GLN A C 1
ATOM 899 O O . GLN A 1 111 ? 13.068 4.732 0.659 1.00 82.81 111 GLN A O 1
ATOM 904 N N . SER A 1 112 ? 11.615 3.170 0.037 1.00 86.62 112 SER A N 1
ATOM 905 C CA . SER A 1 112 ? 10.839 3.251 1.275 1.00 86.62 112 SER A CA 1
ATOM 906 C C . SER A 1 112 ? 10.330 1.885 1.694 1.00 86.62 112 SER A C 1
ATOM 908 O O . SER A 1 112 ? 9.904 1.090 0.862 1.00 86.62 112 SER A O 1
ATOM 910 N N . VAL A 1 113 ? 10.350 1.625 2.996 1.00 92.56 113 VAL A N 1
ATOM 911 C CA . VAL A 1 113 ? 9.781 0.429 3.610 1.00 92.56 113 VAL A CA 1
ATOM 912 C C . VAL A 1 113 ? 8.918 0.839 4.790 1.00 92.56 113 VAL A C 1
ATOM 914 O O . VAL A 1 113 ? 9.304 1.677 5.599 1.00 92.56 113 VAL A O 1
ATOM 917 N N . GLY A 1 114 ? 7.729 0.266 4.903 1.00 94.06 114 GLY A N 1
ATOM 918 C CA . GLY A 1 114 ? 6.811 0.581 5.981 1.00 94.06 114 GLY A CA 1
ATOM 919 C C . GLY A 1 114 ? 5.983 -0.608 6.419 1.00 94.06 114 GLY A C 1
ATOM 920 O O . GLY A 1 114 ? 5.697 -1.519 5.643 1.00 94.06 114 GLY A O 1
ATOM 921 N N . ALA A 1 115 ? 5.579 -0.582 7.681 1.00 96.94 115 ALA A N 1
ATOM 922 C CA . ALA A 1 115 ? 4.674 -1.545 8.274 1.00 96.94 115 ALA A CA 1
ATOM 923 C C . ALA A 1 115 ? 3.663 -0.818 9.155 1.00 96.94 115 ALA A C 1
ATOM 925 O O . ALA A 1 115 ? 4.020 0.055 9.941 1.00 96.94 115 ALA A O 1
ATOM 926 N N . VAL A 1 116 ? 2.397 -1.202 9.040 1.00 97.38 116 VAL A N 1
ATOM 927 C CA . VAL A 1 116 ? 1.289 -0.659 9.819 1.00 97.38 116 VAL A CA 1
ATOM 928 C C . VAL A 1 116 ? 0.480 -1.811 10.390 1.00 97.38 116 VAL A C 1
ATOM 930 O O . VAL A 1 116 ? -0.028 -2.651 9.648 1.00 97.38 116 VAL A O 1
ATOM 933 N N . LEU A 1 117 ? 0.332 -1.821 11.709 1.00 97.88 117 LEU A N 1
ATOM 934 C CA . LEU A 1 117 ? -0.563 -2.703 12.437 1.00 97.88 117 LEU A CA 1
ATOM 935 C C . LEU A 1 117 ? -1.827 -1.932 12.820 1.00 97.88 117 LEU A C 1
ATOM 937 O O . LEU A 1 117 ? -1.759 -0.920 13.517 1.00 97.88 117 LEU A O 1
ATOM 941 N N . THR A 1 118 ? -2.984 -2.440 12.411 1.00 98.00 118 THR A N 1
ATOM 942 C CA . THR A 1 118 ? -4.295 -1.853 12.704 1.00 98.00 118 THR A CA 1
ATOM 943 C C . THR A 1 118 ? -5.121 -2.815 13.548 1.00 98.00 118 THR A C 1
ATOM 945 O O . THR A 1 118 ? -5.240 -4.001 13.222 1.00 98.00 118 THR A O 1
ATOM 948 N N . SER A 1 119 ? -5.700 -2.313 14.638 1.00 97.81 119 SER A N 1
ATOM 949 C CA . SER A 1 119 ? -6.593 -3.093 15.490 1.00 97.81 119 SER A CA 1
ATOM 950 C C . SER A 1 119 ? -7.984 -3.253 14.863 1.00 97.81 119 SER A C 1
ATOM 952 O O . SER A 1 119 ? -8.426 -2.394 14.095 1.00 97.81 119 SER A O 1
ATOM 954 N N . PRO A 1 120 ? -8.733 -4.301 15.242 1.00 97.00 120 PRO A N 1
ATOM 955 C CA . PRO A 1 120 ? -10.177 -4.308 15.043 1.00 97.00 120 PRO A CA 1
ATOM 956 C C . PRO A 1 120 ? -10.848 -3.277 15.970 1.00 97.00 120 PRO A C 1
ATOM 958 O O . PRO A 1 120 ? -10.197 -2.637 16.803 1.00 97.00 120 PRO A O 1
ATOM 961 N N . VAL A 1 121 ? -12.171 -3.152 15.860 1.00 96.31 121 VAL A N 1
ATOM 962 C CA . VAL A 1 121 ? -12.989 -2.429 16.842 1.00 96.31 121 VAL A CA 1
ATOM 963 C C . VAL A 1 121 ? -13.121 -3.289 18.099 1.00 96.31 121 VAL A C 1
ATOM 965 O O . VAL A 1 121 ? -13.692 -4.377 18.042 1.00 96.31 121 VAL A O 1
ATOM 968 N N . ILE A 1 122 ? -12.596 -2.808 19.227 1.00 97.06 122 ILE A N 1
ATOM 969 C CA . ILE A 1 122 ? -12.595 -3.527 20.506 1.00 97.06 122 ILE A CA 1
ATOM 970 C C . ILE A 1 122 ? -13.635 -2.884 21.439 1.00 97.06 122 ILE A C 1
ATOM 972 O O . ILE A 1 122 ? -13.399 -1.776 21.929 1.00 97.06 122 ILE A O 1
ATOM 976 N N . PRO A 1 123 ? -14.789 -3.527 21.700 1.00 96.00 123 PRO A N 1
ATOM 977 C CA . PRO A 1 123 ? -15.773 -2.998 22.639 1.00 96.00 123 PRO A CA 1
ATOM 978 C C . PRO A 1 123 ? -15.258 -3.097 24.081 1.00 96.00 123 PRO A C 1
ATOM 980 O O . PRO A 1 123 ? -14.775 -4.142 24.520 1.00 96.00 123 PRO A O 1
ATOM 983 N N . LEU A 1 124 ? -15.388 -2.012 24.845 1.00 95.69 124 LEU A N 1
ATOM 984 C CA . LEU A 1 124 ? -14.943 -1.941 26.236 1.00 95.69 124 LEU A CA 1
ATOM 985 C C . LEU A 1 124 ? -16.081 -2.323 27.188 1.00 95.69 124 LEU A C 1
ATOM 987 O O . LEU A 1 124 ? -16.854 -1.480 27.662 1.00 95.69 124 LEU A O 1
ATOM 991 N N . GLY A 1 125 ? -16.189 -3.622 27.466 1.00 93.00 125 GLY A N 1
ATOM 992 C CA . GLY A 1 125 ? -17.208 -4.173 28.358 1.00 93.00 125 GLY A CA 1
ATOM 993 C C . GLY A 1 125 ? -18.629 -3.830 27.894 1.00 93.00 125 GLY A C 1
ATOM 994 O O . GLY A 1 125 ? -18.958 -3.956 26.718 1.00 93.00 125 GLY A O 1
ATOM 995 N N . ARG A 1 126 ? -19.483 -3.374 28.821 1.00 92.00 126 ARG A N 1
ATOM 996 C CA . ARG A 1 126 ? -20.886 -2.988 28.548 1.00 92.00 126 ARG A CA 1
ATOM 997 C C . ARG A 1 126 ? -21.101 -1.473 28.427 1.00 92.00 126 ARG A C 1
ATOM 999 O O . ARG A 1 126 ? -22.230 -1.000 28.476 1.00 92.00 126 ARG A O 1
ATOM 1006 N N . THR A 1 127 ? -20.029 -0.696 28.293 1.00 91.88 127 THR A N 1
ATOM 1007 C CA . THR A 1 127 ? -20.088 0.779 28.331 1.00 91.88 127 THR A CA 1
ATOM 1008 C C . THR A 1 127 ? -20.609 1.410 27.034 1.00 91.88 127 THR A C 1
ATOM 1010 O O . THR A 1 127 ? -20.996 2.580 27.023 1.00 91.88 127 THR A O 1
ATOM 1013 N N . GLY A 1 128 ? -20.600 0.652 25.931 1.00 92.75 128 GLY A N 1
ATOM 1014 C CA . GLY A 1 128 ? -20.836 1.172 24.581 1.00 92.75 128 GLY A CA 1
ATOM 1015 C C . GLY A 1 128 ? -19.668 1.998 24.025 1.00 92.75 128 GLY A C 1
ATOM 1016 O O . GLY A 1 128 ? -19.837 2.665 23.006 1.00 92.75 128 GLY A O 1
ATOM 1017 N N . ILE A 1 129 ? -18.510 1.989 24.697 1.00 96.31 129 ILE A N 1
ATOM 1018 C CA . ILE A 1 129 ? -17.268 2.606 24.220 1.00 96.31 129 ILE A CA 1
ATOM 1019 C C . ILE A 1 129 ? -16.502 1.583 23.380 1.00 96.31 129 ILE A C 1
ATOM 1021 O O . ILE A 1 129 ? -16.332 0.438 23.794 1.00 96.31 129 ILE A O 1
ATOM 1025 N N . ASN A 1 130 ? -16.000 2.017 22.231 1.00 97.69 130 ASN A N 1
ATOM 1026 C CA . ASN A 1 130 ? -15.170 1.234 21.329 1.00 97.69 130 ASN A CA 1
ATOM 1027 C C . ASN A 1 130 ? -13.750 1.800 21.288 1.00 97.69 130 ASN A C 1
ATOM 1029 O O . ASN A 1 130 ? -13.575 3.002 21.082 1.00 97.69 130 ASN A O 1
ATOM 1033 N N . LEU A 1 131 ? -12.756 0.927 21.432 1.00 97.31 131 LEU A N 1
ATOM 1034 C CA . LEU A 1 131 ? -11.340 1.221 21.245 1.00 97.31 131 LEU A CA 1
ATOM 1035 C C . LEU A 1 131 ? -10.890 0.787 19.847 1.00 97.31 131 LEU A C 1
ATOM 1037 O O . LEU A 1 131 ? -11.143 -0.338 19.418 1.00 97.31 131 LEU A O 1
ATOM 1041 N N . THR A 1 132 ? -10.159 1.664 19.171 1.00 97.50 132 THR A N 1
ATOM 1042 C CA . THR A 1 132 ? -9.378 1.340 17.972 1.00 97.50 132 THR A CA 1
ATOM 1043 C C . THR A 1 132 ? -7.992 1.940 18.108 1.00 97.50 132 THR A C 1
ATOM 1045 O O . THR A 1 132 ? -7.866 3.067 18.585 1.00 97.50 132 THR A O 1
ATOM 1048 N N . TYR A 1 133 ? -6.959 1.236 17.665 1.00 97.69 133 TYR A N 1
ATOM 1049 C CA . TYR A 1 133 ? -5.596 1.746 17.655 1.00 97.69 133 TYR A CA 1
ATOM 1050 C C . TYR A 1 133 ? -4.838 1.308 16.404 1.00 97.69 133 TYR A C 1
ATOM 1052 O O . TYR A 1 133 ? -5.167 0.315 15.750 1.00 97.69 133 TYR A O 1
ATOM 1060 N N . GLN A 1 134 ? -3.805 2.070 16.076 1.00 97.62 134 GLN A N 1
ATOM 1061 C CA . GLN A 1 134 ? -2.905 1.802 14.968 1.00 97.62 134 GLN A CA 1
ATOM 1062 C C . GLN A 1 134 ? -1.484 2.160 15.382 1.00 97.62 134 GLN A C 1
ATOM 1064 O O . GLN A 1 134 ? -1.264 3.197 16.006 1.00 97.62 134 GLN A O 1
ATOM 1069 N N . ALA A 1 135 ? -0.533 1.317 15.003 1.00 97.69 135 ALA A N 1
ATOM 1070 C CA . ALA A 1 135 ? 0.892 1.572 15.142 1.00 97.69 135 ALA A CA 1
ATOM 1071 C C . ALA A 1 135 ? 1.572 1.359 13.790 1.00 97.69 135 ALA A C 1
ATOM 1073 O O . ALA A 1 135 ? 1.150 0.501 13.015 1.00 97.69 135 ALA A O 1
ATOM 1074 N N . GLY A 1 136 ? 2.609 2.130 13.493 1.00 96.56 136 GLY A N 1
ATOM 1075 C CA . GLY A 1 136 ? 3.350 2.009 12.251 1.00 96.56 136 GLY A CA 1
ATOM 1076 C C . GLY A 1 136 ? 4.798 2.454 12.372 1.00 96.56 136 GLY A C 1
ATOM 1077 O O . GLY A 1 136 ? 5.150 3.266 13.229 1.00 96.56 136 GLY A O 1
ATOM 1078 N N . ILE A 1 137 ? 5.618 1.899 11.491 1.00 95.94 137 ILE A N 1
ATOM 1079 C CA . ILE A 1 137 ? 7.022 2.237 11.297 1.00 95.94 137 ILE A CA 1
ATOM 1080 C C . ILE A 1 137 ? 7.258 2.412 9.802 1.00 95.94 137 ILE A C 1
ATOM 1082 O O . ILE A 1 137 ? 6.865 1.553 9.017 1.00 95.94 137 ILE A O 1
ATOM 1086 N N . ASN A 1 138 ? 7.906 3.504 9.415 1.00 91.56 138 ASN A N 1
ATOM 1087 C CA . ASN A 1 138 ? 8.296 3.764 8.036 1.00 91.56 138 ASN A CA 1
ATOM 1088 C C . ASN A 1 138 ? 9.762 4.190 8.012 1.00 91.56 138 ASN A C 1
ATOM 1090 O O . ASN A 1 138 ? 10.135 5.097 8.749 1.00 91.56 138 ASN A O 1
ATOM 1094 N N . SER A 1 139 ? 10.567 3.570 7.159 1.00 90.06 139 SER A N 1
ATOM 1095 C CA . SER A 1 139 ? 11.933 3.974 6.851 1.00 90.06 139 SER A CA 1
ATOM 1096 C C . SER A 1 139 ? 11.998 4.425 5.397 1.00 90.06 139 SER A C 1
ATOM 1098 O O . SER A 1 139 ? 11.449 3.770 4.510 1.00 90.06 139 SER A O 1
ATOM 1100 N N . ILE A 1 140 ? 12.588 5.589 5.168 1.00 87.31 140 ILE A N 1
ATOM 1101 C CA . ILE A 1 140 ? 12.637 6.269 3.876 1.00 87.31 140 ILE A CA 1
ATOM 1102 C C . ILE A 1 140 ? 14.096 6.611 3.621 1.00 87.31 140 ILE A C 1
ATOM 1104 O O . ILE A 1 140 ? 14.704 7.281 4.449 1.00 87.31 140 ILE A O 1
ATOM 1108 N N . ASN A 1 141 ? 14.631 6.171 2.493 1.00 85.81 141 ASN A N 1
ATOM 1109 C CA . ASN A 1 141 ? 15.956 6.512 2.009 1.00 85.81 141 ASN A CA 1
ATOM 1110 C C . ASN A 1 141 ? 15.804 7.403 0.767 1.00 85.81 141 ASN A C 1
ATOM 1112 O O . ASN A 1 141 ? 15.038 7.070 -0.144 1.00 85.81 141 ASN A O 1
ATOM 1116 N N . ALA A 1 142 ? 16.451 8.563 0.771 1.00 83.50 142 ALA A N 1
ATOM 1117 C CA . ALA A 1 142 ? 16.368 9.534 -0.314 1.00 83.50 142 ALA A CA 1
ATOM 1118 C C . ALA A 1 142 ? 17.635 10.390 -0.385 1.00 83.50 142 ALA A C 1
ATOM 1120 O O . ALA A 1 142 ? 18.282 10.617 0.637 1.00 83.50 142 ALA A O 1
ATOM 1121 N N . GLU A 1 143 ? 17.921 10.914 -1.573 1.00 81.56 143 GLU A N 1
ATOM 1122 C CA . GLU A 1 143 ? 19.028 11.838 -1.797 1.00 81.56 143 GLU A CA 1
ATOM 1123 C C . GLU A 1 143 ? 18.807 13.164 -1.048 1.00 81.56 143 GLU A C 1
ATOM 1125 O O . GLU A 1 143 ? 17.683 13.682 -0.986 1.00 81.56 143 GLU A O 1
ATOM 1130 N N . THR A 1 144 ? 19.873 13.737 -0.484 1.00 78.38 144 THR A N 1
ATOM 1131 C CA . THR A 1 144 ? 19.836 15.051 0.163 1.00 78.38 144 THR A CA 1
ATOM 1132 C C . THR A 1 144 ? 20.958 15.972 -0.313 1.00 78.38 144 THR A C 1
ATOM 1134 O O . THR A 1 144 ? 22.101 15.573 -0.502 1.00 78.38 144 THR A O 1
ATOM 1137 N N . ASP A 1 145 ? 20.620 17.249 -0.465 1.00 79.44 145 ASP A N 1
ATOM 1138 C CA . ASP A 1 145 ? 21.526 18.364 -0.752 1.00 79.44 145 ASP A CA 1
ATOM 1139 C C . ASP A 1 145 ? 22.221 18.913 0.508 1.00 79.44 145 ASP A C 1
ATOM 1141 O O . ASP A 1 145 ? 23.101 19.776 0.439 1.00 79.44 145 ASP A O 1
ATOM 1145 N N . ARG A 1 146 ? 21.838 18.409 1.682 1.00 78.31 146 ARG A N 1
ATOM 1146 C CA . ARG A 1 146 ? 22.359 18.835 2.975 1.00 78.31 146 ARG A CA 1
AT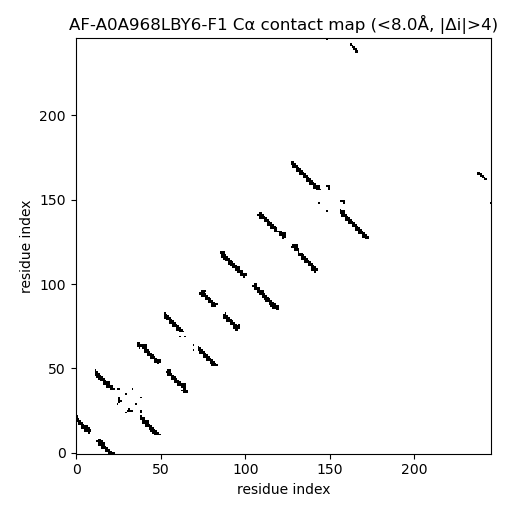OM 1147 C C . ARG A 1 146 ? 23.616 18.071 3.352 1.00 78.31 146 ARG A C 1
ATOM 1149 O O . ARG A 1 146 ? 23.559 16.973 3.896 1.00 78.31 146 ARG A O 1
ATOM 1156 N N . LEU A 1 147 ? 24.759 18.708 3.109 1.00 80.44 147 LEU A N 1
ATOM 1157 C CA . LEU A 1 147 ? 26.083 18.151 3.399 1.00 80.44 147 LEU A CA 1
ATOM 1158 C C . LEU A 1 147 ? 26.304 17.809 4.882 1.00 80.44 147 LEU A C 1
ATOM 1160 O O . LEU A 1 147 ? 27.128 16.954 5.176 1.00 80.44 147 LEU A O 1
ATOM 1164 N N . ASP A 1 148 ? 25.585 18.452 5.805 1.00 83.06 148 ASP A N 1
ATOM 1165 C CA . ASP A 1 148 ? 25.687 18.213 7.250 1.00 83.06 148 ASP A CA 1
ATOM 1166 C C . ASP A 1 148 ? 25.020 16.910 7.716 1.00 83.06 148 ASP A C 1
ATOM 1168 O O . ASP A 1 148 ? 25.294 16.439 8.817 1.00 83.06 148 ASP A O 1
ATOM 1172 N N . LEU A 1 149 ? 24.159 16.326 6.881 1.00 77.50 149 LEU A N 1
ATOM 1173 C CA . LEU A 1 149 ? 23.500 15.042 7.132 1.00 77.50 149 LEU A CA 1
ATOM 1174 C C . LEU A 1 149 ? 24.259 13.860 6.515 1.00 77.50 149 LEU A C 1
ATOM 1176 O O . LEU A 1 149 ? 23.792 12.725 6.602 1.00 77.50 149 LEU A O 1
ATOM 1180 N N . LEU A 1 150 ? 25.392 14.133 5.867 1.00 82.81 150 LEU A N 1
ATOM 1181 C CA . LEU A 1 150 ? 26.148 13.174 5.079 1.00 82.81 150 LEU A CA 1
ATOM 1182 C C . LEU A 1 150 ? 27.516 12.915 5.715 1.00 82.81 150 LEU A C 1
ATOM 1184 O O . LEU A 1 150 ? 28.152 13.825 6.247 1.00 82.81 150 LEU A O 1
ATOM 1188 N N . ASP A 1 151 ? 27.991 11.676 5.617 1.00 78.12 151 ASP A N 1
ATOM 1189 C CA . ASP A 1 151 ? 29.317 11.309 6.111 1.00 78.12 151 ASP A CA 1
ATOM 1190 C C . ASP A 1 151 ? 30.439 11.991 5.304 1.00 78.12 151 ASP A C 1
ATOM 1192 O O . ASP A 1 151 ? 30.300 12.311 4.120 1.00 78.12 151 ASP A O 1
ATOM 1196 N N . THR A 1 152 ? 31.591 12.217 5.944 1.00 75.31 152 THR A N 1
ATOM 1197 C CA . THR A 1 152 ? 32.741 12.902 5.321 1.00 75.31 152 THR A CA 1
ATOM 1198 C C . THR A 1 152 ? 33.343 12.114 4.150 1.00 75.31 152 THR A C 1
ATOM 1200 O O . THR A 1 152 ? 33.876 12.711 3.218 1.00 75.31 152 THR A O 1
ATOM 1203 N N . ILE A 1 153 ? 33.269 10.780 4.186 1.00 76.25 153 ILE A N 1
ATOM 1204 C CA . ILE A 1 153 ? 33.700 9.878 3.109 1.00 76.25 153 ILE A CA 1
ATOM 1205 C C . ILE A 1 153 ? 32.499 9.008 2.756 1.00 76.25 153 ILE A C 1
ATOM 1207 O O . ILE A 1 153 ? 31.998 8.290 3.619 1.00 76.25 153 ILE A O 1
ATOM 1211 N N . ARG A 1 154 ? 32.035 9.088 1.508 1.00 73.25 154 ARG A N 1
ATOM 1212 C CA . ARG A 1 154 ? 30.802 8.435 1.057 1.00 73.25 154 ARG A CA 1
ATOM 1213 C C . ARG A 1 154 ? 30.805 8.184 -0.441 1.00 73.25 154 ARG A C 1
ATOM 1215 O O . ARG A 1 154 ? 31.458 8.912 -1.186 1.00 73.25 154 ARG A O 1
ATOM 1222 N N . GLU A 1 155 ? 30.060 7.159 -0.834 1.00 73.25 155 GLU A N 1
ATOM 1223 C CA . GLU A 1 155 ? 29.823 6.802 -2.235 1.00 73.25 155 GLU A CA 1
ATOM 1224 C C . GLU A 1 155 ? 28.649 7.609 -2.816 1.00 73.25 155 GLU A C 1
ATOM 1226 O O . GLU A 1 155 ? 28.785 8.134 -3.915 1.00 73.25 155 GLU A O 1
ATOM 1231 N N . ASP A 1 156 ? 27.579 7.829 -2.033 1.00 77.19 156 ASP A N 1
ATOM 1232 C CA . ASP A 1 156 ? 26.350 8.515 -2.468 1.00 77.19 156 ASP A CA 1
ATOM 1233 C C . ASP A 1 156 ? 25.880 9.624 -1.494 1.00 77.19 156 ASP A C 1
ATOM 1235 O O . ASP A 1 156 ? 26.390 9.779 -0.378 1.00 77.19 156 ASP A O 1
ATOM 1239 N N . ASN A 1 157 ? 24.882 10.415 -1.916 1.00 81.81 157 ASN A N 1
ATOM 1240 C CA . ASN A 1 157 ? 24.254 11.504 -1.144 1.00 81.81 157 ASN A CA 1
ATOM 1241 C C . ASN A 1 157 ? 22.959 11.064 -0.417 1.00 81.81 157 ASN A C 1
ATOM 1243 O O . ASN A 1 157 ? 22.070 11.886 -0.179 1.00 81.81 157 ASN A O 1
ATOM 1247 N N . ASP A 1 158 ? 22.812 9.781 -0.095 1.00 80.69 158 ASP A N 1
ATOM 1248 C CA . ASP A 1 158 ? 21.566 9.239 0.451 1.00 80.69 158 ASP A CA 1
ATOM 1249 C C . ASP A 1 158 ? 21.478 9.377 1.978 1.00 80.69 158 ASP A C 1
ATOM 1251 O O . ASP A 1 158 ? 22.397 9.024 2.717 1.00 80.69 158 ASP A O 1
ATOM 1255 N N . VAL A 1 159 ? 20.318 9.814 2.473 1.00 84.12 159 VAL A N 1
ATOM 1256 C CA . VAL A 1 159 ? 19.997 9.860 3.905 1.00 84.12 159 VAL A CA 1
ATOM 1257 C C . VAL A 1 159 ? 18.782 8.993 4.217 1.00 84.12 159 VAL A C 1
ATOM 1259 O O . VAL A 1 159 ? 17.812 8.932 3.458 1.00 84.12 159 VAL A O 1
ATOM 1262 N N . THR A 1 160 ? 18.814 8.323 5.372 1.00 84.88 160 THR A N 1
ATOM 1263 C CA . THR A 1 160 ? 17.722 7.455 5.829 1.00 84.88 160 THR A CA 1
ATOM 1264 C C . THR A 1 160 ? 16.980 8.068 7.013 1.00 84.88 160 THR A C 1
ATOM 1266 O O . THR A 1 160 ? 17.564 8.332 8.061 1.00 84.88 160 THR A O 1
ATOM 1269 N N . LEU A 1 161 ? 15.661 8.225 6.885 1.00 87.12 161 LEU A N 1
ATOM 1270 C CA . LEU A 1 161 ? 14.769 8.675 7.948 1.00 87.12 161 LEU A CA 1
ATOM 1271 C C . LEU A 1 161 ? 13.816 7.557 8.362 1.00 87.12 161 LEU A C 1
ATOM 1273 O O . LEU A 1 161 ? 12.972 7.119 7.580 1.00 87.12 161 LEU A O 1
ATOM 1277 N N . THR A 1 162 ? 13.883 7.170 9.634 1.00 89.38 162 THR A N 1
ATOM 1278 C CA . THR A 1 162 ? 12.921 6.239 10.234 1.00 89.38 162 THR A CA 1
ATOM 1279 C C . THR A 1 162 ? 11.931 6.988 11.118 1.00 89.38 162 THR A C 1
ATOM 1281 O O . THR A 1 162 ? 12.309 7.789 11.970 1.00 89.38 162 THR A O 1
ATOM 1284 N N . ARG A 1 163 ? 10.640 6.723 10.920 1.00 89.69 163 ARG A N 1
ATOM 1285 C CA . ARG A 1 163 ? 9.529 7.327 11.652 1.00 89.69 163 ARG A CA 1
ATOM 1286 C C . ARG A 1 163 ? 8.682 6.253 12.313 1.00 89.69 163 ARG A C 1
ATOM 1288 O O . ARG A 1 163 ? 8.234 5.321 11.651 1.00 89.69 163 ARG A O 1
ATOM 1295 N N . PHE A 1 164 ? 8.372 6.472 13.584 1.00 94.94 164 PHE A N 1
ATOM 1296 C CA . PHE A 1 164 ? 7.401 5.692 14.341 1.00 94.94 164 PHE A CA 1
ATOM 1297 C C . PHE A 1 164 ? 6.133 6.519 14.546 1.00 94.94 164 PHE A C 1
ATOM 1299 O O . PHE A 1 164 ? 6.195 7.717 14.819 1.00 94.94 164 PHE A O 1
ATOM 1306 N N . 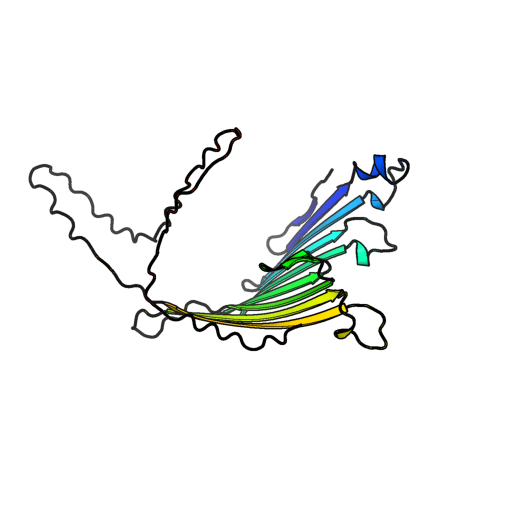GLN A 1 165 ? 4.968 5.898 14.386 1.00 94.25 165 GLN A N 1
ATOM 1307 C CA . GLN A 1 165 ? 3.678 6.552 14.584 1.00 94.25 165 GLN A CA 1
ATOM 1308 C C . GLN A 1 165 ? 2.736 5.620 15.331 1.00 94.25 165 GLN A C 1
ATOM 1310 O O . GLN A 1 165 ? 2.638 4.439 15.014 1.00 94.25 165 GLN A O 1
ATOM 1315 N N . ALA A 1 166 ? 2.008 6.156 16.304 1.00 96.50 166 ALA A N 1
ATOM 1316 C CA . ALA A 1 166 ? 0.974 5.423 17.012 1.00 96.50 166 ALA A CA 1
ATOM 1317 C C . ALA A 1 166 ? -0.228 6.328 17.280 1.00 96.50 166 ALA A C 1
ATOM 1319 O O . ALA A 1 166 ? -0.089 7.529 17.508 1.00 96.50 166 ALA A O 1
ATOM 1320 N N . SER A 1 167 ? -1.422 5.750 17.242 1.00 97.00 167 SER A N 1
ATOM 1321 C CA . SER A 1 167 ? -2.658 6.440 17.591 1.00 97.00 167 SER A CA 1
ATOM 1322 C C . SER A 1 167 ? -3.644 5.472 18.225 1.00 97.00 167 SER A C 1
ATOM 1324 O O . SER A 1 167 ? -3.683 4.290 17.882 1.00 97.00 167 SER A O 1
ATOM 1326 N N . ALA A 1 168 ? -4.449 5.982 19.148 1.00 97.56 168 ALA A N 1
ATOM 1327 C CA . ALA A 1 168 ? -5.561 5.267 19.748 1.00 97.56 168 ALA A CA 1
ATOM 1328 C C . ALA A 1 168 ? -6.769 6.201 19.819 1.00 97.56 168 ALA A C 1
ATOM 1330 O O . ALA A 1 168 ? -6.630 7.407 20.022 1.00 97.56 168 ALA A O 1
ATOM 1331 N N . SER A 1 169 ? -7.958 5.642 19.637 1.00 97.19 169 SER A N 1
ATOM 1332 C CA . SER A 1 169 ? -9.218 6.368 19.689 1.00 97.19 169 SER A CA 1
ATOM 1333 C C . SER A 1 169 ? -10.229 5.589 20.511 1.00 97.19 169 SER A C 1
ATOM 1335 O O . SER A 1 169 ? -10.385 4.378 20.346 1.00 97.19 169 SER A O 1
ATOM 1337 N N . LEU A 1 170 ? -10.917 6.315 21.387 1.00 97.06 170 LEU A N 1
ATOM 1338 C CA . LEU A 1 170 ? -12.094 5.853 22.103 1.00 97.06 170 LEU A CA 1
ATOM 1339 C C . LEU A 1 170 ? -13.306 6.558 21.506 1.00 97.06 170 LEU A C 1
ATOM 1341 O O . LEU A 1 170 ? -13.344 7.785 21.433 1.00 97.06 170 LEU A O 1
ATOM 1345 N N . SER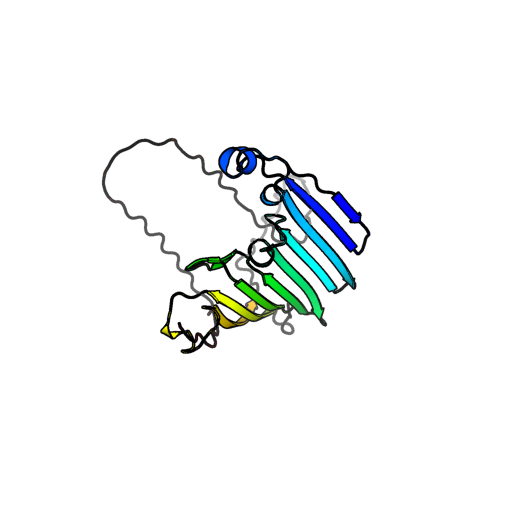 A 1 171 ? -14.303 5.787 21.090 1.00 95.44 171 SER A N 1
ATOM 1346 C CA . SER A 1 171 ? -15.524 6.320 20.491 1.00 95.44 171 SER A CA 1
ATOM 1347 C C . SER A 1 171 ? -16.759 5.782 21.199 1.00 95.44 171 SER A C 1
ATOM 1349 O O . SER A 1 171 ? -16.822 4.612 21.566 1.00 95.44 171 SER A O 1
ATOM 1351 N N . ARG A 1 172 ? -17.755 6.645 21.402 1.00 94.94 172 ARG A N 1
ATOM 1352 C CA . ARG A 1 172 ? -19.066 6.284 21.946 1.00 94.94 172 ARG A CA 1
ATOM 1353 C C . ARG A 1 172 ? -20.132 7.101 21.238 1.00 94.94 172 ARG A C 1
ATOM 1355 O O . ARG A 1 172 ? -20.013 8.319 21.143 1.00 94.94 172 ARG A O 1
ATOM 1362 N N . ALA A 1 173 ? -21.180 6.435 20.769 1.00 90.75 173 ALA A N 1
ATOM 1363 C CA . ALA A 1 173 ? -22.346 7.110 20.220 1.00 90.75 173 ALA A CA 1
ATOM 1364 C C . ALA A 1 173 ? -23.341 7.439 21.340 1.00 90.75 173 ALA A C 1
ATOM 1366 O O . ALA A 1 173 ? -23.612 6.607 22.209 1.00 90.75 173 ALA A O 1
ATOM 1367 N N . PHE A 1 174 ? -23.905 8.642 21.300 1.00 91.56 174 PHE A N 1
ATOM 1368 C CA . PHE A 1 174 ? -25.015 9.057 22.150 1.00 91.56 174 PHE A CA 1
ATOM 1369 C C . PHE A 1 174 ? -26.120 9.647 21.278 1.00 91.56 174 PHE A C 1
ATOM 1371 O O . PHE A 1 174 ? -25.861 10.295 20.264 1.00 91.56 174 PHE A O 1
ATOM 1378 N N . TRP A 1 175 ? -27.367 9.392 21.660 1.00 88.75 175 TRP A N 1
ATOM 1379 C CA . TRP A 1 175 ? -28.514 9.997 21.001 1.00 88.75 175 TRP A CA 1
ATOM 1380 C C . TRP A 1 175 ? -28.642 11.440 21.482 1.00 88.75 175 TRP A C 1
ATOM 1382 O O . TRP A 1 175 ? -28.814 11.671 22.673 1.00 88.75 175 TRP A O 1
ATOM 1392 N N . LEU A 1 176 ? -28.554 12.401 20.562 1.00 92.44 176 LEU A N 1
ATOM 1393 C CA . LEU A 1 176 ? -28.759 13.819 20.878 1.00 92.44 176 LEU A CA 1
ATOM 1394 C C . LEU A 1 176 ? -30.239 14.138 21.083 1.00 92.44 176 LEU A C 1
ATOM 1396 O O . LEU A 1 176 ? -30.620 14.842 22.010 1.00 92.44 176 LEU A O 1
ATOM 1400 N N . TRP A 1 177 ? -31.073 13.604 20.197 1.00 90.38 177 TRP A N 1
ATOM 1401 C CA . TRP A 1 177 ? -32.510 13.786 20.221 1.00 90.38 177 TRP A CA 1
ATOM 1402 C C . TRP A 1 177 ? -33.168 12.639 19.461 1.00 90.38 177 TRP A C 1
ATOM 1404 O O . TRP A 1 177 ? -32.634 12.147 18.464 1.00 90.38 177 TRP A O 1
ATOM 1414 N N . ARG A 1 178 ? -34.333 12.209 19.937 1.00 85.00 178 ARG A N 1
ATOM 1415 C CA . ARG A 1 178 ? -35.196 11.252 19.249 1.00 85.00 178 ARG A CA 1
ATOM 1416 C C . ARG A 1 178 ? -36.606 11.814 19.290 1.00 85.00 178 ARG A C 1
ATOM 1418 O O . ARG A 1 178 ? -37.208 11.877 20.357 1.00 85.00 178 ARG A O 1
ATOM 1425 N N . GLY A 1 179 ? -37.106 12.248 18.138 1.00 87.00 179 GLY A N 1
ATOM 1426 C CA . GLY A 1 179 ? -38.473 12.738 18.025 1.00 87.00 179 GLY A CA 1
ATOM 1427 C C . GLY A 1 179 ? -39.480 11.651 18.371 1.00 87.00 179 GLY A C 1
ATOM 1428 O O . GLY A 1 179 ? -39.303 10.488 18.003 1.00 87.00 179 GLY A O 1
ATOM 1429 N N . LYS A 1 180 ? -40.546 12.036 19.073 1.00 86.25 180 LYS A N 1
ATOM 1430 C CA . LYS A 1 180 ? -41.742 11.206 19.182 1.00 86.25 180 LYS A CA 1
ATOM 1431 C C . LYS A 1 180 ? -42.490 11.333 17.849 1.00 86.25 180 LYS A C 1
ATOM 1433 O O . LYS A 1 180 ? -42.813 12.464 17.482 1.00 86.25 180 LYS A O 1
ATOM 1438 N N . PRO A 1 181 ? -42.730 10.240 17.103 1.00 83.19 181 PRO A N 1
ATOM 1439 C CA . PRO A 1 181 ? -43.535 10.329 15.893 1.00 83.19 181 PRO A CA 1
ATOM 1440 C C . PRO A 1 181 ? -44.925 10.855 16.261 1.00 83.19 181 PRO A C 1
ATOM 1442 O O . PRO A 1 181 ? -45.483 10.471 17.295 1.00 83.19 181 PRO A O 1
ATOM 1445 N N . LEU A 1 182 ? -45.456 11.763 15.440 1.00 82.31 182 LEU A N 1
ATOM 1446 C CA . LEU A 1 182 ? -46.824 12.239 15.599 1.00 82.31 182 LEU A CA 1
ATOM 1447 C C . LEU A 1 182 ? -47.764 11.023 15.486 1.00 82.31 182 LEU A C 1
ATOM 1449 O O . LEU A 1 182 ? -47.558 10.205 14.584 1.00 82.31 182 LEU A O 1
ATOM 1453 N N . PRO A 1 183 ? -48.754 10.864 16.384 1.00 80.25 183 PRO A N 1
ATOM 1454 C CA . PRO A 1 183 ? -49.765 9.830 16.222 1.00 80.25 183 PRO A CA 1
ATOM 1455 C C . PRO A 1 183 ? -50.422 9.973 14.841 1.00 80.25 183 PRO A C 1
ATOM 1457 O O . PRO A 1 183 ? -50.692 11.106 14.430 1.00 80.25 183 PRO A O 1
ATOM 1460 N N . PRO A 1 184 ? -50.654 8.872 14.108 1.00 75.38 184 PRO A N 1
ATOM 1461 C CA . PRO A 1 184 ? -51.342 8.947 12.828 1.00 75.38 184 PRO A CA 1
ATOM 1462 C C . PRO A 1 184 ? -52.731 9.584 13.030 1.00 75.38 184 PRO A C 1
ATOM 1464 O O . PRO A 1 184 ? -53.411 9.241 14.002 1.00 75.38 184 PRO A O 1
ATOM 1467 N N . PRO A 1 185 ? -53.142 10.538 12.173 1.00 77.19 185 PRO A N 1
ATOM 1468 C CA . PRO A 1 185 ? -54.438 11.192 12.301 1.00 77.19 185 PRO A CA 1
ATOM 1469 C C . PRO A 1 185 ? -55.575 10.158 12.193 1.00 77.19 185 PRO A C 1
ATOM 1471 O O . PRO A 1 185 ? -55.494 9.264 11.349 1.00 77.19 185 PRO A O 1
ATOM 1474 N N . PRO A 1 186 ? -56.635 10.270 13.015 1.00 67.75 186 PRO A N 1
ATOM 1475 C CA . PRO A 1 186 ? -57.685 9.252 13.119 1.00 67.75 186 PRO A CA 1
ATOM 1476 C C . PRO A 1 186 ? -58.553 9.072 11.857 1.00 67.75 186 PRO A C 1
ATOM 1478 O O . PRO A 1 186 ? -59.335 8.130 11.807 1.00 67.75 186 PRO A O 1
ATOM 1481 N N . GLU A 1 187 ? -58.413 9.924 10.834 1.00 62.94 187 GLU A N 1
ATOM 1482 C CA . GLU A 1 187 ? -59.347 9.987 9.693 1.00 62.94 187 GLU A CA 1
ATOM 1483 C C . GLU A 1 187 ? -58.790 9.527 8.337 1.00 62.94 187 GLU A C 1
ATOM 1485 O O . GLU A 1 187 ? -59.538 9.438 7.368 1.00 62.94 187 GLU A O 1
ATOM 1490 N N . LEU A 1 188 ? -57.513 9.156 8.238 1.00 52.88 188 LEU A N 1
ATOM 1491 C CA . LEU A 1 188 ? -57.019 8.431 7.065 1.00 52.88 188 LEU A CA 1
ATOM 1492 C C . LEU A 1 188 ? -56.495 7.079 7.525 1.00 52.88 188 LEU A C 1
ATOM 1494 O O . LEU A 1 188 ? -55.398 6.991 8.068 1.00 52.88 188 LEU A O 1
ATOM 1498 N N . GLY A 1 189 ? -57.296 6.033 7.299 1.00 50.91 189 GLY A N 1
ATOM 1499 C CA . GLY A 1 189 ? -57.005 4.623 7.579 1.00 50.91 189 GLY A CA 1
ATOM 1500 C C . GLY A 1 189 ? -55.839 4.049 6.769 1.00 50.91 189 GLY A C 1
ATOM 1501 O O . GLY A 1 189 ? -55.966 3.009 6.132 1.00 50.91 189 GLY A O 1
ATOM 1502 N N . ILE A 1 190 ? -54.692 4.721 6.782 1.00 57.75 190 ILE A N 1
ATOM 1503 C CA . ILE A 1 190 ? -53.453 4.261 6.179 1.00 57.75 190 ILE A CA 1
ATOM 1504 C C . ILE A 1 190 ? -52.573 3.784 7.329 1.00 57.75 190 ILE A C 1
ATOM 1506 O O . ILE A 1 190 ? -51.914 4.569 8.013 1.00 57.75 190 ILE A O 1
ATOM 1510 N N . ALA A 1 191 ? -52.570 2.475 7.559 1.00 51.78 191 ALA A N 1
ATOM 1511 C CA . ALA A 1 191 ? -51.554 1.844 8.382 1.00 51.78 191 ALA A CA 1
ATOM 1512 C C . ALA A 1 191 ? -50.201 2.023 7.681 1.00 51.78 191 ALA A C 1
ATOM 1514 O O . ALA A 1 191 ? -49.842 1.269 6.777 1.00 51.78 191 ALA A O 1
ATOM 1515 N N . VAL A 1 192 ? -49.441 3.048 8.064 1.00 49.41 192 VAL A N 1
ATOM 1516 C CA . VAL A 1 192 ? -48.050 3.157 7.630 1.00 49.41 192 VAL A CA 1
ATOM 1517 C C . VAL A 1 192 ? -47.284 2.106 8.422 1.00 49.41 192 VAL A C 1
ATOM 1519 O O . VAL A 1 192 ? -47.020 2.282 9.611 1.00 49.41 192 VAL A O 1
ATOM 1522 N N . HIS A 1 193 ? -46.986 0.975 7.782 1.00 41.16 193 HIS A N 1
ATOM 1523 C CA . HIS A 1 193 ? -46.098 -0.036 8.341 1.00 41.16 193 HIS A CA 1
ATOM 1524 C C . HIS A 1 193 ? -44.818 0.652 8.823 1.00 41.16 193 HIS A C 1
ATOM 1526 O O . HIS A 1 193 ? -44.053 1.202 8.027 1.00 41.16 193 HIS A O 1
ATOM 1532 N N . ALA A 1 194 ? -44.580 0.627 10.134 1.00 44.53 194 ALA A N 1
ATOM 1533 C CA . ALA A 1 194 ? -43.290 0.985 10.688 1.00 44.53 194 ALA A CA 1
ATOM 1534 C C . ALA A 1 194 ? -42.284 -0.047 10.173 1.00 44.53 194 ALA A C 1
ATOM 1536 O O . ALA A 1 194 ? -42.191 -1.158 10.690 1.00 44.53 194 ALA A O 1
ATOM 1537 N N . ASN A 1 195 ? -41.564 0.299 9.108 1.00 38.62 195 ASN A N 1
ATOM 1538 C CA . ASN A 1 195 ? -40.447 -0.503 8.650 1.00 38.62 195 ASN A CA 1
ATOM 1539 C C . ASN A 1 195 ? -39.355 -0.416 9.722 1.00 38.62 195 ASN A C 1
ATOM 1541 O O . ASN A 1 195 ? -38.606 0.560 9.786 1.00 38.62 195 ASN A O 1
ATOM 1545 N N . THR A 1 196 ? -39.266 -1.431 10.578 1.00 40.38 196 THR A N 1
ATOM 1546 C CA . THR A 1 196 ? -38.111 -1.683 11.443 1.00 40.38 196 THR A CA 1
ATOM 1547 C C . THR A 1 196 ? -36.939 -2.164 10.590 1.00 40.38 196 THR A C 1
ATOM 1549 O O . THR A 1 196 ? -36.431 -3.268 10.760 1.00 40.38 196 THR A O 1
ATOM 1552 N N . SER A 1 197 ? -36.499 -1.332 9.649 1.00 40.22 197 SER A N 1
ATOM 1553 C CA . SER A 1 197 ? -35.203 -1.487 9.014 1.00 40.22 197 SER A CA 1
ATOM 1554 C C . SER A 1 197 ? -34.213 -0.671 9.822 1.00 40.22 197 SER A C 1
ATOM 1556 O O . SER A 1 197 ? -34.237 0.558 9.802 1.00 40.22 197 SER A O 1
ATOM 1558 N N . SER A 1 198 ? -33.342 -1.380 10.534 1.00 39.81 198 SER A N 1
ATOM 1559 C CA . SER A 1 198 ? -32.046 -0.901 11.007 1.00 39.81 198 SER A CA 1
ATOM 1560 C C . SER A 1 198 ? -31.385 -0.016 9.940 1.00 39.81 198 SER A C 1
ATOM 1562 O O . SER A 1 198 ? -30.755 -0.509 9.003 1.00 39.81 198 SER A O 1
ATOM 1564 N N . ALA A 1 199 ? -31.557 1.300 10.059 1.00 37.25 199 ALA A N 1
ATOM 1565 C CA . ALA A 1 199 ? -30.945 2.270 9.170 1.00 37.25 199 ALA A CA 1
ATOM 1566 C C . ALA A 1 199 ? -29.466 2.382 9.542 1.00 37.25 199 ALA A C 1
ATOM 1568 O O . ALA A 1 199 ? -29.076 3.102 10.460 1.00 37.25 199 ALA A O 1
ATOM 1569 N N . ILE A 1 200 ? -28.641 1.637 8.811 1.00 41.09 200 ILE A N 1
ATOM 1570 C CA . ILE A 1 200 ? -27.222 1.936 8.637 1.00 41.09 200 ILE A CA 1
ATOM 1571 C C . ILE A 1 200 ? -27.138 3.414 8.211 1.00 41.09 200 ILE A C 1
ATOM 1573 O O . ILE A 1 200 ? -27.848 3.796 7.274 1.00 41.09 200 ILE A O 1
ATOM 1577 N N . PRO A 1 201 ? -26.330 4.271 8.862 1.00 36.38 201 PRO A N 1
ATOM 1578 C CA . PRO A 1 201 ? -26.255 5.674 8.487 1.00 36.38 201 PRO A CA 1
ATOM 1579 C C . PRO A 1 201 ? -25.656 5.788 7.083 1.00 36.38 201 PRO A C 1
ATOM 1581 O O . PRO A 1 201 ? -24.449 5.678 6.878 1.00 36.38 201 PRO A O 1
ATOM 1584 N N . THR A 1 202 ? -26.527 6.005 6.099 1.00 34.84 202 THR A N 1
ATOM 1585 C CA . THR A 1 202 ? -26.130 6.412 4.756 1.00 34.84 202 THR A CA 1
ATOM 1586 C C . THR A 1 202 ? -25.668 7.856 4.852 1.00 34.84 202 THR A C 1
ATOM 1588 O O . THR A 1 202 ? -26.455 8.768 5.102 1.00 34.84 202 THR A O 1
ATOM 1591 N N . VAL A 1 203 ? -24.364 8.058 4.687 1.00 39.94 203 VAL A N 1
ATOM 1592 C CA . VAL A 1 203 ? -23.766 9.380 4.526 1.00 39.94 203 VAL A CA 1
ATOM 1593 C C . VAL A 1 203 ? -24.374 10.012 3.275 1.00 39.94 203 VAL A C 1
ATOM 1595 O O . VAL A 1 203 ? -24.040 9.642 2.151 1.00 39.94 203 VAL A O 1
ATOM 1598 N N . LEU A 1 204 ? -25.272 10.978 3.47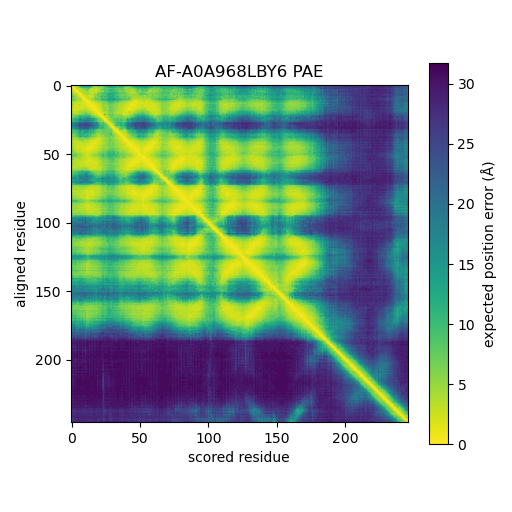0 1.00 30.86 204 LEU A N 1
ATOM 1599 C CA . LEU A 1 204 ? -25.729 11.892 2.429 1.00 30.86 204 LEU A CA 1
ATOM 1600 C C . LEU A 1 204 ? -24.523 12.717 1.952 1.00 30.86 204 LEU A C 1
ATOM 1602 O O . LEU A 1 204 ? -24.232 13.794 2.472 1.00 30.86 204 LEU A O 1
ATOM 1606 N N . ARG A 1 205 ? -23.802 12.216 0.943 1.00 33.22 205 ARG A N 1
ATOM 1607 C CA . ARG A 1 205 ? -22.935 13.055 0.112 1.00 33.22 205 ARG A CA 1
ATOM 1608 C C . ARG A 1 205 ? -23.845 13.991 -0.678 1.00 33.22 205 ARG A C 1
ATOM 1610 O O . ARG A 1 205 ? -24.319 13.641 -1.754 1.00 33.22 205 ARG A O 1
ATOM 1617 N N . ARG A 1 206 ? -24.073 15.201 -0.162 1.00 30.78 206 ARG A N 1
ATOM 1618 C CA . ARG A 1 206 ? -24.480 16.323 -1.012 1.00 30.78 206 ARG A CA 1
ATOM 1619 C C . ARG A 1 206 ? -23.340 16.593 -1.990 1.00 30.78 206 ARG A C 1
ATOM 1621 O O . ARG A 1 206 ? -22.357 17.245 -1.650 1.00 30.78 206 ARG A O 1
ATOM 1628 N N . THR A 1 207 ? -23.465 16.085 -3.208 1.00 30.70 207 THR A N 1
ATOM 1629 C CA . THR A 1 207 ? -22.721 16.602 -4.354 1.00 30.70 207 THR A CA 1
ATOM 1630 C C . THR A 1 207 ? -23.278 17.984 -4.674 1.00 30.70 207 THR A C 1
ATOM 1632 O O . THR A 1 207 ? -24.255 18.115 -5.409 1.00 30.70 207 THR A O 1
ATOM 1635 N N . HIS A 1 208 ? -22.682 19.024 -4.095 1.00 29.28 208 HIS A N 1
ATOM 1636 C CA . HIS A 1 208 ? -22.850 20.372 -4.618 1.00 29.28 208 HIS A CA 1
ATOM 1637 C C . HIS A 1 208 ? -22.073 20.451 -5.933 1.00 29.28 208 HIS A C 1
ATOM 1639 O O . HIS A 1 208 ? -20.845 20.446 -5.962 1.00 29.28 208 HIS A O 1
ATOM 1645 N N . ARG A 1 209 ? -22.824 20.438 -7.035 1.00 26.67 209 ARG A N 1
ATOM 1646 C CA . ARG A 1 209 ? -22.336 20.694 -8.386 1.00 26.67 209 ARG A CA 1
ATOM 1647 C C . ARG A 1 209 ? -21.938 22.177 -8.433 1.00 26.67 209 ARG A C 1
ATOM 1649 O O . ARG A 1 209 ? -22.805 23.038 -8.534 1.00 26.67 209 ARG A O 1
ATOM 1656 N N . CYS A 1 210 ? -20.647 22.477 -8.280 1.00 25.33 210 CYS A N 1
ATOM 1657 C CA . CYS A 1 210 ? -20.124 23.821 -8.518 1.00 25.33 210 CYS A CA 1
ATOM 1658 C C . CYS A 1 210 ? -20.257 24.128 -10.010 1.00 25.33 210 CYS A C 1
ATOM 1660 O O . CYS A 1 210 ? -19.521 23.591 -10.835 1.00 25.33 210 CYS A O 1
ATOM 1662 N N . HIS A 1 211 ? -21.223 24.976 -10.347 1.00 28.02 211 HIS A N 1
ATOM 1663 C CA . HIS A 1 211 ? -21.273 25.639 -11.639 1.00 28.02 211 HIS A CA 1
ATOM 1664 C C . HIS A 1 211 ? -20.134 26.666 -11.647 1.00 28.02 211 HIS A C 1
ATOM 1666 O O . HIS A 1 211 ? -20.144 27.588 -10.837 1.00 28.02 211 HIS A O 1
ATOM 1672 N N . GLN A 1 212 ? -19.125 26.482 -12.499 1.00 29.81 212 GLN A N 1
ATOM 1673 C CA . GLN A 1 212 ? -18.134 27.525 -12.769 1.00 29.81 212 GLN A CA 1
ATOM 1674 C C . GLN A 1 212 ? -18.791 28.612 -13.631 1.00 29.81 212 GLN A C 1
ATOM 1676 O O . GLN A 1 212 ? -19.257 28.287 -14.726 1.00 29.81 212 GLN A O 1
ATOM 1681 N N . PRO A 1 213 ? -18.837 29.881 -13.195 1.00 29.38 213 PRO A N 1
ATOM 1682 C CA . PRO A 1 213 ? -19.013 30.988 -14.115 1.00 29.38 213 PRO A CA 1
ATOM 1683 C C . PRO A 1 213 ? -17.673 31.357 -14.767 1.00 29.38 213 PRO A C 1
ATOM 1685 O O . PRO A 1 213 ? -16.618 31.397 -14.133 1.00 29.38 213 PRO A O 1
ATOM 1688 N N . VAL A 1 214 ? -17.770 31.597 -16.071 1.00 29.84 214 VAL A N 1
ATOM 1689 C CA . VAL A 1 214 ? -16.743 32.085 -16.993 1.00 29.84 214 VAL A CA 1
ATOM 1690 C C . VAL A 1 214 ? -16.136 33.404 -16.493 1.00 29.84 214 VAL A C 1
ATOM 1692 O O . VAL A 1 214 ? -16.822 34.237 -15.906 1.00 29.84 214 VAL A O 1
ATOM 1695 N N . GLN A 1 215 ? -14.832 33.575 -16.723 1.00 32.66 215 GLN A N 1
ATOM 1696 C CA . GLN A 1 215 ? -14.040 34.734 -16.313 1.00 32.66 215 GLN A CA 1
ATOM 1697 C C . GLN A 1 215 ? -14.583 36.085 -16.795 1.00 32.66 215 GLN A C 1
ATOM 1699 O O . GLN A 1 215 ? -14.870 36.240 -17.980 1.00 32.66 215 GLN A O 1
ATOM 1704 N N . GLN A 1 216 ? -14.496 37.109 -15.935 1.00 29.50 216 GLN A N 1
ATOM 1705 C CA . GLN A 1 216 ? -14.109 38.452 -16.377 1.00 29.50 216 GLN A CA 1
ATOM 1706 C C . GLN A 1 216 ? -13.504 39.313 -15.253 1.00 29.50 216 GLN A C 1
ATOM 1708 O O . GLN A 1 216 ? -13.925 39.277 -14.101 1.00 29.50 216 GLN A O 1
ATOM 1713 N N . ARG A 1 217 ? -12.468 40.068 -15.642 1.00 29.12 217 ARG A N 1
ATOM 1714 C CA . ARG A 1 217 ? -11.671 41.043 -14.879 1.00 29.12 217 ARG A CA 1
ATOM 1715 C C . ARG A 1 217 ? -12.514 42.112 -14.167 1.00 29.12 217 ARG A C 1
ATOM 1717 O O . ARG A 1 217 ? -13.339 42.736 -14.825 1.00 29.12 217 ARG A O 1
ATOM 1724 N N . ARG A 1 218 ? -12.122 42.482 -12.941 1.00 30.20 218 ARG A N 1
ATOM 1725 C CA . ARG A 1 218 ? -11.620 43.814 -12.504 1.00 30.20 218 ARG A CA 1
ATOM 1726 C C . ARG A 1 218 ? -11.772 43.988 -10.983 1.00 30.20 218 ARG A C 1
ATOM 1728 O O . ARG A 1 218 ? -12.479 43.248 -10.318 1.00 30.20 218 ARG A O 1
ATOM 1735 N N . GLU A 1 219 ? -10.990 44.934 -10.486 1.00 29.50 219 GLU A N 1
ATOM 1736 C CA . GLU A 1 219 ? -10.626 45.288 -9.114 1.00 29.50 219 GLU A CA 1
ATOM 1737 C C . GLU A 1 219 ? -11.777 45.548 -8.121 1.00 29.50 219 GLU A C 1
ATOM 1739 O O . GLU A 1 219 ? -12.856 45.988 -8.505 1.00 29.50 219 GLU A O 1
ATOM 1744 N N . SER A 1 220 ? -11.427 45.444 -6.825 1.00 26.52 220 SER A N 1
ATOM 1745 C CA . SER A 1 220 ? -11.803 46.358 -5.721 1.00 26.52 220 SER A CA 1
ATOM 1746 C C . SER A 1 220 ? -12.545 45.741 -4.517 1.00 26.52 220 SER A C 1
ATOM 1748 O O . SER A 1 220 ? -13.687 45.312 -4.606 1.00 26.52 220 SER A O 1
ATOM 1750 N N . LYS A 1 221 ? -11.854 45.848 -3.368 1.00 27.75 221 LYS A N 1
ATOM 1751 C CA . LYS A 1 221 ? -12.309 46.112 -1.983 1.00 27.75 221 LYS A CA 1
ATOM 1752 C C . LYS A 1 221 ? -13.220 45.111 -1.236 1.00 27.75 221 LYS A C 1
ATOM 1754 O O . LYS A 1 221 ? -14.410 44.998 -1.474 1.00 27.75 221 LYS A O 1
ATOM 1759 N N . TYR A 1 222 ? -12.596 44.519 -0.206 1.00 31.19 222 TYR A N 1
ATOM 1760 C CA . TYR A 1 222 ? -13.080 44.140 1.135 1.00 31.19 222 TYR A CA 1
ATOM 1761 C C . TYR A 1 222 ? -14.570 43.826 1.350 1.00 31.19 222 TYR A C 1
ATOM 1763 O O . TYR A 1 222 ? -15.390 44.735 1.378 1.00 31.19 222 TYR A O 1
ATOM 1771 N N . THR A 1 223 ? -14.872 42.594 1.783 1.00 28.42 223 THR A N 1
ATOM 1772 C CA . THR A 1 223 ? -15.772 42.337 2.931 1.00 28.42 223 THR A CA 1
ATOM 1773 C C . THR A 1 223 ? -15.441 40.977 3.563 1.00 28.42 223 THR A C 1
ATOM 1775 O O . THR A 1 223 ? -15.419 39.948 2.894 1.00 28.42 223 THR A O 1
ATOM 1778 N N . ASN A 1 224 ? -15.163 40.989 4.868 1.00 27.73 224 ASN A N 1
ATOM 1779 C CA . ASN A 1 224 ? -14.969 39.809 5.708 1.00 27.73 224 ASN A CA 1
ATOM 1780 C C . ASN A 1 224 ? -16.271 39.004 5.850 1.00 27.73 224 ASN A C 1
ATOM 1782 O O . ASN A 1 224 ? -17.316 39.571 6.152 1.00 27.73 224 ASN A O 1
ATOM 1786 N N . CYS A 1 225 ? -16.184 37.676 5.776 1.00 25.73 225 CYS A N 1
ATOM 1787 C CA . CYS A 1 225 ? -17.152 36.772 6.400 1.00 25.73 225 CYS A CA 1
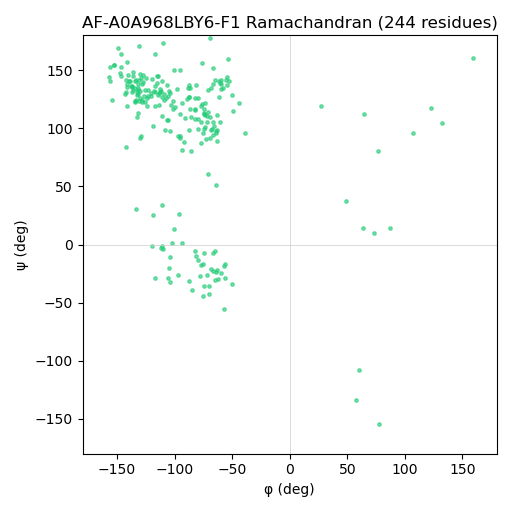ATOM 1788 C C . CYS A 1 225 ? -16.395 35.718 7.214 1.00 25.73 225 CYS A C 1
ATOM 1790 O O . CYS A 1 225 ? -15.975 34.677 6.714 1.00 25.73 225 CYS A O 1
ATOM 1792 N N . LEU A 1 226 ? -16.203 36.037 8.495 1.00 26.38 226 LEU A N 1
ATOM 1793 C CA . LEU A 1 226 ? -15.778 35.115 9.542 1.00 26.38 226 LEU A CA 1
ATOM 1794 C C . LEU A 1 226 ? -16.849 34.031 9.732 1.00 26.38 226 LEU A C 1
ATOM 1796 O O . LEU A 1 226 ? -17.916 34.302 10.275 1.00 26.38 226 LEU A O 1
ATOM 1800 N N . CYS A 1 227 ? -16.546 32.785 9.369 1.00 24.84 227 CYS A N 1
ATOM 1801 C CA . CYS A 1 227 ? -17.265 31.622 9.891 1.00 24.84 227 CYS A CA 1
ATOM 1802 C C . CYS A 1 227 ? -16.500 31.059 11.092 1.00 24.84 227 CYS A C 1
ATOM 1804 O O . CYS A 1 227 ? -15.584 30.249 10.965 1.00 24.84 227 CYS A O 1
ATOM 1806 N N . ARG A 1 228 ? -16.891 31.517 12.284 1.00 23.98 228 ARG A N 1
ATOM 1807 C CA . ARG A 1 228 ? -16.481 30.958 13.574 1.00 23.98 228 ARG A CA 1
ATOM 1808 C C . ARG A 1 228 ? -17.241 29.644 13.780 1.00 23.98 228 ARG A C 1
ATOM 1810 O O . ARG A 1 228 ? -18.457 29.648 13.951 1.00 23.98 228 ARG A O 1
ATOM 1817 N N . HIS A 1 229 ? -16.541 28.514 13.771 1.00 28.03 229 HIS A N 1
ATOM 1818 C CA . HIS A 1 229 ? -17.082 27.242 14.249 1.00 28.03 229 HIS A CA 1
ATOM 1819 C C . HIS A 1 229 ? -16.441 26.888 15.588 1.00 28.03 229 HIS A C 1
ATOM 1821 O O . HIS A 1 229 ? -15.273 26.521 15.673 1.00 28.03 229 HIS A O 1
ATOM 1827 N N . SER A 1 230 ? -17.245 27.024 16.641 1.00 24.19 230 SER A N 1
ATOM 1828 C CA . SER A 1 230 ? -16.998 26.439 17.953 1.00 24.19 230 SER A CA 1
ATOM 1829 C C . SER A 1 230 ? -17.157 24.920 17.841 1.00 24.19 230 SER A C 1
ATOM 1831 O O . SER A 1 230 ? -18.266 24.422 17.648 1.00 24.19 230 SER A O 1
ATOM 1833 N N . ARG A 1 231 ? -16.050 24.177 17.935 1.00 28.59 231 ARG A N 1
ATOM 1834 C CA . ARG A 1 231 ? -16.059 22.756 18.301 1.00 28.59 231 ARG A CA 1
ATOM 1835 C C . ARG A 1 231 ? -15.489 22.643 19.706 1.00 28.59 231 ARG A C 1
ATOM 1837 O O . ARG A 1 231 ? -14.278 22.648 19.894 1.00 28.59 231 ARG A O 1
ATOM 1844 N N . ALA A 1 232 ? -16.384 22.553 20.680 1.00 28.19 232 ALA A N 1
ATOM 1845 C CA . ALA A 1 232 ? -16.066 22.067 22.009 1.00 28.19 232 ALA A CA 1
ATOM 1846 C C . ALA A 1 232 ? -16.224 20.539 22.021 1.00 28.19 232 ALA A C 1
ATOM 1848 O O . ALA A 1 232 ? -17.276 20.030 21.635 1.00 28.19 232 ALA A O 1
ATOM 1849 N N . GLY A 1 233 ? -15.189 19.824 22.469 1.00 26.53 233 GLY A N 1
ATOM 1850 C CA . GLY A 1 233 ? -15.299 18.428 22.896 1.00 26.53 233 GLY A CA 1
ATOM 1851 C C . GLY A 1 233 ? -14.245 17.477 22.328 1.00 26.53 233 GLY A C 1
ATOM 1852 O O . GLY A 1 233 ? -14.378 17.007 21.203 1.00 26.53 233 GLY A O 1
ATOM 1853 N N . GLY A 1 234 ? -13.280 17.112 23.177 1.00 26.34 234 GLY A N 1
ATOM 1854 C CA . GLY A 1 234 ? -12.636 15.795 23.152 1.00 26.34 234 GLY A CA 1
ATOM 1855 C C . GLY A 1 234 ? -11.205 15.764 22.628 1.00 26.34 234 GLY A C 1
ATOM 1856 O O . GLY A 1 234 ? -10.976 15.667 21.429 1.00 26.34 234 GLY A O 1
ATOM 1857 N N . SER A 1 235 ? -10.255 15.807 23.559 1.00 28.89 235 SER A N 1
ATOM 1858 C CA . SER A 1 235 ? -8.806 15.766 23.377 1.00 28.89 235 SER A CA 1
ATOM 1859 C C . SER A 1 235 ? -8.312 14.726 22.364 1.00 28.89 235 SER A C 1
ATOM 1861 O O . SER A 1 235 ? -8.476 13.521 22.548 1.00 28.89 235 SER A O 1
ATOM 1863 N N . PHE A 1 236 ? -7.603 15.204 21.342 1.00 27.22 236 PHE A N 1
ATOM 1864 C CA . PHE A 1 236 ? -6.645 14.408 20.585 1.00 27.22 236 PHE A CA 1
ATOM 1865 C C . PHE A 1 236 ? -5.366 14.286 21.417 1.00 27.22 236 PHE A C 1
ATOM 1867 O O . PHE A 1 236 ? -4.588 15.230 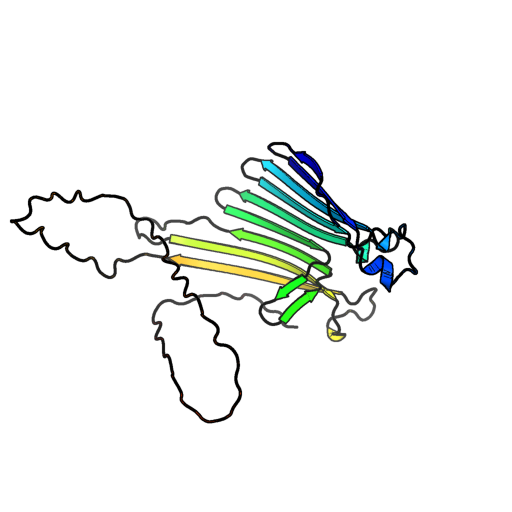21.502 1.00 27.22 236 PHE A O 1
ATOM 1874 N N . LEU A 1 237 ? -5.124 13.121 22.014 1.00 27.34 237 LEU A N 1
ATOM 1875 C CA . LEU A 1 237 ? -3.773 12.738 22.420 1.00 27.34 237 LEU A CA 1
ATOM 1876 C C . LEU A 1 237 ? -3.100 12.081 21.211 1.00 27.34 237 LEU A C 1
ATOM 1878 O O . LEU A 1 237 ? -3.064 10.862 21.071 1.00 27.34 237 LEU A O 1
ATOM 1882 N N . GLN A 1 238 ? -2.601 12.914 20.296 1.00 28.27 238 GLN A N 1
ATOM 1883 C CA . GLN A 1 238 ? -1.522 12.494 19.407 1.00 28.27 238 GLN A CA 1
ATOM 1884 C C . GLN A 1 238 ? -0.243 12.483 20.241 1.00 28.27 238 GLN A C 1
ATOM 1886 O O . GLN A 1 238 ? 0.362 13.524 20.480 1.00 28.27 238 GLN A O 1
ATOM 1891 N N . ALA A 1 239 ? 0.168 11.306 20.703 1.00 30.73 239 ALA A N 1
ATOM 1892 C CA . ALA A 1 239 ? 1.528 11.120 21.183 1.00 30.73 239 ALA A CA 1
ATOM 1893 C C . ALA A 1 239 ? 2.450 11.008 19.956 1.00 30.73 239 ALA A C 1
ATOM 1895 O O . ALA A 1 239 ? 2.691 9.922 19.432 1.00 30.73 239 ALA A O 1
ATOM 1896 N N . LEU A 1 240 ? 2.917 12.154 19.457 1.00 29.08 240 LEU A N 1
ATOM 1897 C CA . LEU A 1 240 ? 4.053 12.232 18.539 1.00 29.08 240 LEU A CA 1
ATOM 1898 C C . LEU A 1 240 ? 5.321 11.946 19.350 1.00 29.08 240 LEU A C 1
ATOM 1900 O O . LEU A 1 240 ? 5.909 12.847 19.941 1.00 29.08 240 LEU A O 1
ATOM 1904 N N . PHE A 1 241 ? 5.725 10.680 19.416 1.00 31.84 241 PHE A N 1
ATOM 1905 C CA . PHE A 1 241 ? 7.047 10.327 19.919 1.00 31.84 241 PHE A CA 1
ATOM 1906 C C . PHE A 1 241 ? 8.077 10.488 18.798 1.00 31.84 241 PHE A C 1
ATOM 1908 O O . PHE A 1 241 ? 8.014 9.797 17.786 1.00 31.84 241 PHE A O 1
ATOM 1915 N N . GLY A 1 242 ? 9.017 11.415 19.012 1.00 29.06 242 GLY A N 1
ATOM 1916 C CA . GLY A 1 242 ? 10.301 11.485 18.314 1.00 29.06 242 GLY A CA 1
ATOM 1917 C C . GLY A 1 242 ? 10.264 12.029 16.887 1.00 29.06 242 GLY A C 1
ATOM 1918 O O . GLY A 1 242 ? 10.385 11.277 15.927 1.00 29.06 242 GLY A O 1
ATOM 1919 N N . LEU A 1 243 ? 10.211 13.357 16.744 1.00 30.17 243 LEU A N 1
ATOM 1920 C CA . LEU A 1 243 ? 10.912 14.012 15.639 1.00 30.17 243 LEU A CA 1
ATOM 1921 C C . LEU A 1 243 ? 12.375 14.170 16.080 1.00 30.17 243 LEU A C 1
ATOM 1923 O O . LEU A 1 243 ? 12.666 15.010 16.929 1.00 30.17 243 LEU A O 1
ATOM 1927 N N . HIS A 1 244 ? 13.300 13.404 15.507 1.00 31.25 244 HIS A N 1
ATOM 1928 C CA . HIS A 1 244 ? 14.612 13.987 15.241 1.00 31.25 244 HIS A CA 1
ATOM 1929 C C . HIS A 1 244 ? 14.444 14.810 13.970 1.00 31.25 244 HIS A C 1
ATOM 1931 O O . HIS A 1 244 ? 14.133 14.287 12.900 1.00 31.25 244 HIS A O 1
ATOM 1937 N N . ARG A 1 245 ? 14.460 16.131 14.161 1.00 30.09 245 ARG A N 1
ATOM 1938 C CA . ARG A 1 245 ? 14.472 17.089 13.066 1.00 30.09 245 ARG A CA 1
ATOM 1939 C C . ARG A 1 245 ? 15.818 16.983 12.355 1.00 30.09 245 ARG A C 1
ATOM 1941 O O . ARG A 1 245 ? 16.849 16.929 13.016 1.00 30.09 245 ARG A O 1
ATOM 1948 N N . LEU A 1 246 ? 15.707 16.964 11.029 1.00 39.62 246 LEU A N 1
ATOM 1949 C CA . LEU A 1 246 ? 16.561 17.647 10.061 1.00 39.62 246 LEU A CA 1
ATOM 1950 C C . LEU A 1 246 ? 17.383 18.785 10.673 1.00 39.62 246 LEU A C 1
ATOM 1952 O O . LEU A 1 246 ? 16.772 19.638 11.355 1.00 39.62 246 LEU A O 1
#